Protein AF-0000000080698564 (afdb_homodimer)

Radius of gyration: 20.76 Å; Cα contacts (8 Å, |Δi|>4): 364; chains: 2; bounding box: 43×60×43 Å

Structure (mmCIF, N/CA/C/O backbone):
data_AF-0000000080698564-model_v1
#
loop_
_entity.id
_entity.type
_entity.pdbx_description
1 polymer 'Integral membrane protein'
#
loop_
_atom_site.group_PDB
_atom_site.id
_atom_site.type_symbol
_atom_site.label_atom_id
_atom_site.label_alt_id
_atom_site.label_comp_id
_atom_site.label_asym_id
_atom_site.label_entity_id
_atom_site.label_seq_id
_atom_site.pdbx_PDB_ins_code
_atom_site.Cartn_x
_atom_site.Cartn_y
_atom_site.Cartn_z
_atom_site.occupancy
_atom_site.B_iso_or_equiv
_atom_site.auth_seq_id
_atom_site.auth_comp_id
_atom_site.auth_asym_id
_atom_site.auth_atom_id
_atom_site.pdbx_PDB_model_num
ATOM 1 N N . MET A 1 1 ? -8.242 27.969 -5.141 1 67.12 1 MET A N 1
ATOM 2 C CA . MET A 1 1 ? -7.793 26.844 -4.324 1 67.12 1 MET A CA 1
ATOM 3 C C . MET A 1 1 ? -6.402 27.094 -3.758 1 67.12 1 MET A C 1
ATOM 5 O O . MET A 1 1 ? -5.547 27.656 -4.441 1 67.12 1 MET A O 1
ATOM 9 N N . ASN A 1 2 ? -6.273 26.906 -2.432 1 91.62 2 ASN A N 1
ATOM 10 C CA . ASN A 1 2 ? -4.984 27.078 -1.772 1 91.62 2 ASN A CA 1
ATOM 11 C C . ASN A 1 2 ? -3.953 26.078 -2.285 1 91.62 2 ASN A C 1
ATOM 13 O O . ASN A 1 2 ? -4.125 24.875 -2.131 1 91.62 2 ASN A O 1
ATOM 17 N N . THR A 1 3 ? -3.059 26.594 -3.168 1 97.44 3 THR A N 1
ATOM 18 C CA . THR A 1 3 ? -2.031 25.781 -3.814 1 97.44 3 THR A CA 1
ATOM 19 C C . THR A 1 3 ? -1.248 24.984 -2.781 1 97.44 3 THR A C 1
ATOM 21 O O . THR A 1 3 ? -0.875 23.828 -3.033 1 97.44 3 THR A O 1
ATOM 24 N N . TYR A 1 4 ? -1.037 25.547 -1.694 1 98.12 4 TYR A N 1
ATOM 25 C CA . TYR A 1 4 ? -0.312 24.844 -0.642 1 98.12 4 TYR A CA 1
ATOM 26 C C . TYR A 1 4 ? -1.074 23.594 -0.188 1 98.12 4 TYR A C 1
ATOM 28 O O . TYR A 1 4 ? -0.5 22.516 -0.079 1 98.12 4 TYR A O 1
ATOM 36 N N . LEU A 1 5 ? -2.342 23.688 0.021 1 98.19 5 LEU A N 1
ATOM 37 C CA . LEU A 1 5 ? -3.146 22.562 0.484 1 98.19 5 LEU A CA 1
ATOM 38 C C . LEU A 1 5 ? -3.27 21.5 -0.603 1 98.19 5 LEU A C 1
ATOM 40 O O . LEU A 1 5 ? -3.334 20.297 -0.303 1 98.19 5 LEU A O 1
ATOM 44 N N . LEU A 1 6 ? -3.344 21.953 -1.811 1 98.56 6 LEU A N 1
ATOM 45 C CA . LEU A 1 6 ? -3.379 21 -2.918 1 98.56 6 LEU A CA 1
ATOM 46 C C . LEU A 1 6 ? -2.102 20.172 -2.965 1 98.56 6 LEU A C 1
ATOM 48 O O . LEU A 1 6 ? -2.156 18.953 -3.053 1 98.56 6 LEU A O 1
ATOM 52 N N . VAL A 1 7 ? -0.961 20.828 -2.85 1 98.75 7 VAL A N 1
ATOM 53 C CA . VAL A 1 7 ? 0.32 20.125 -2.895 1 98.75 7 VAL A CA 1
ATOM 54 C C . VAL A 1 7 ? 0.461 19.219 -1.669 1 98.75 7 VAL A C 1
ATOM 56 O O . VAL A 1 7 ? 0.966 18.109 -1.77 1 98.75 7 VAL A O 1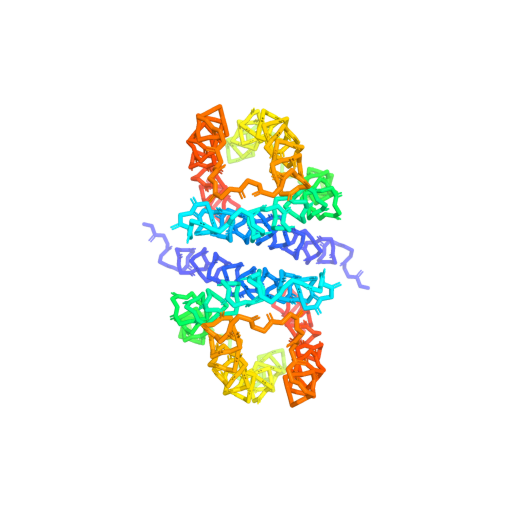
ATOM 59 N N . LYS A 1 8 ? -0.039 19.703 -0.574 1 98.75 8 LYS A N 1
ATOM 60 C CA . LYS A 1 8 ? -0.007 18.906 0.644 1 98.75 8 LYS A CA 1
ATOM 61 C C . LYS A 1 8 ? -0.82 17.625 0.478 1 98.75 8 LYS A C 1
ATOM 63 O O . LYS A 1 8 ? -0.364 16.531 0.847 1 98.75 8 LYS A O 1
ATOM 68 N N . THR A 1 9 ? -1.974 17.75 -0.052 1 98.75 9 THR A N 1
ATOM 69 C CA . THR A 1 9 ? -2.822 16.578 -0.278 1 98.75 9 THR A CA 1
ATOM 70 C C . THR A 1 9 ? -2.141 15.586 -1.219 1 98.75 9 THR A C 1
ATOM 72 O O . THR A 1 9 ? -2.094 14.391 -0.937 1 98.75 9 THR A O 1
ATOM 75 N N . LEU A 1 10 ? -1.604 16.078 -2.281 1 98.88 10 LEU A N 1
ATOM 76 C CA . LEU A 1 10 ? -0.944 15.219 -3.254 1 98.88 10 LEU A CA 1
ATOM 77 C C . LEU A 1 10 ? 0.304 14.578 -2.656 1 98.88 10 LEU A C 1
ATOM 79 O O . LEU A 1 10 ? 0.638 13.438 -2.982 1 98.88 10 LEU A O 1
ATOM 83 N N . HIS A 1 11 ? 1.04 15.352 -1.822 1 98.88 11 HIS A N 1
ATOM 84 C CA . HIS A 1 11 ? 2.191 14.812 -1.108 1 98.88 11 HIS A CA 1
ATOM 85 C C . HIS A 1 11 ? 1.791 13.641 -0.22 1 98.88 11 HIS A C 1
ATOM 87 O O . HIS A 1 11 ? 2.461 12.609 -0.211 1 98.88 11 HIS A O 1
ATOM 93 N N . ILE A 1 12 ? 0.667 13.75 0.456 1 98.88 12 ILE A N 1
ATOM 94 C CA . ILE A 1 12 ? 0.191 12.703 1.356 1 98.88 12 ILE A CA 1
ATOM 95 C C . ILE A 1 12 ? -0.261 11.492 0.547 1 98.88 12 ILE A C 1
ATOM 97 O O . ILE A 1 12 ? 0.063 10.352 0.891 1 98.88 12 ILE A O 1
ATOM 101 N N . ILE A 1 13 ? -0.982 11.711 -0.493 1 98.81 13 ILE A N 1
ATOM 102 C CA . ILE A 1 13 ? -1.418 10.617 -1.357 1 98.81 13 ILE A CA 1
ATOM 103 C C . ILE A 1 13 ? -0.201 9.922 -1.965 1 98.81 13 ILE A C 1
ATOM 105 O O . ILE A 1 13 ? -0.149 8.695 -2.029 1 98.81 13 ILE A O 1
ATOM 109 N N . SER A 1 14 ? 0.761 10.781 -2.389 1 98.88 14 SER A N 1
ATOM 110 C CA . SER A 1 14 ? 1.995 10.219 -2.936 1 98.88 14 SER A CA 1
ATOM 111 C C . SER A 1 14 ? 2.729 9.383 -1.896 1 98.88 14 SER A C 1
ATOM 113 O O . SER A 1 14 ? 3.27 8.32 -2.219 1 98.88 14 SER A O 1
ATOM 115 N N . ALA A 1 15 ? 2.785 9.828 -0.688 1 98.81 15 ALA A N 1
ATOM 116 C CA . ALA A 1 15 ? 3.418 9.055 0.379 1 98.81 15 ALA A CA 1
ATOM 117 C C . ALA A 1 15 ? 2.689 7.73 0.603 1 98.81 15 ALA A C 1
ATOM 119 O O . ALA A 1 15 ? 3.322 6.699 0.841 1 98.81 15 ALA A O 1
ATOM 120 N N . THR A 1 16 ? 1.401 7.758 0.534 1 98.69 16 THR A N 1
ATOM 121 C CA . THR A 1 16 ? 0.592 6.555 0.674 1 98.69 16 THR A CA 1
ATOM 122 C C . THR A 1 16 ? 0.901 5.562 -0.443 1 98.69 16 THR A C 1
ATOM 124 O O . THR A 1 16 ? 1.076 4.367 -0.189 1 98.69 16 THR A O 1
ATOM 127 N N . LEU A 1 17 ? 0.984 6.113 -1.621 1 98.69 17 LEU A N 1
ATOM 128 C CA . LEU A 1 17 ? 1.301 5.25 -2.756 1 98.69 17 LEU A CA 1
ATOM 129 C C . LEU A 1 17 ? 2.717 4.699 -2.641 1 98.69 17 LEU A C 1
ATOM 131 O O . LEU A 1 17 ? 2.957 3.527 -2.941 1 98.69 17 LEU A O 1
ATOM 135 N N . LEU A 1 18 ? 3.66 5.523 -2.193 1 98.75 18 LEU A N 1
ATOM 136 C CA . LEU A 1 18 ? 5.051 5.113 -2.035 1 98.75 18 LEU A CA 1
ATOM 137 C C . LEU A 1 18 ? 5.176 3.986 -1.016 1 98.75 18 LEU A C 1
ATOM 139 O O . LEU A 1 18 ? 5.664 2.902 -1.34 1 98.75 18 LEU A O 1
ATOM 143 N N . VAL A 1 19 ? 4.691 4.195 0.134 1 98.44 19 VAL A N 1
ATOM 144 C CA . VAL A 1 19 ? 4.805 3.219 1.212 1 98.44 19 VAL A CA 1
ATOM 145 C C . VAL A 1 19 ? 3.893 2.027 0.933 1 98.44 19 VAL A C 1
ATOM 147 O O . VAL A 1 19 ? 4.258 0.88 1.195 1 98.44 19 VAL A O 1
ATOM 150 N N . GLY A 1 20 ? 2.703 2.299 0.393 1 97.5 20 GLY A N 1
ATOM 151 C CA . GLY A 1 20 ? 1.765 1.244 0.042 1 97.5 20 GLY A CA 1
ATOM 152 C C . GLY A 1 20 ? 2.311 0.281 -0.995 1 97.5 20 GLY A C 1
ATOM 153 O O . GLY A 1 20 ? 2.172 -0.936 -0.854 1 97.5 20 GLY A O 1
ATOM 154 N N . THR A 1 21 ? 2.832 0.871 -2.047 1 97.69 21 THR A N 1
ATOM 155 C CA . THR A 1 21 ? 3.451 0.02 -3.057 1 97.69 21 THR A CA 1
ATOM 156 C C . THR A 1 21 ? 4.609 -0.773 -2.461 1 97.69 21 THR A C 1
ATOM 158 O O . THR A 1 21 ? 4.746 -1.972 -2.715 1 97.69 21 THR A O 1
ATOM 161 N N . GLY A 1 22 ? 5.438 -0.072 -1.721 1 97.56 22 GLY A N 1
ATOM 162 C CA . GLY A 1 22 ? 6.52 -0.773 -1.053 1 97.56 22 GLY A CA 1
ATOM 163 C C . GLY A 1 22 ? 6.043 -1.927 -0.191 1 97.56 22 GLY A C 1
ATOM 164 O O . GLY A 1 22 ? 6.582 -3.033 -0.272 1 97.56 22 GLY A O 1
ATOM 165 N N . PHE A 1 23 ? 5.078 -1.724 0.549 1 97.94 23 PHE A N 1
ATOM 166 C CA . PHE A 1 23 ? 4.543 -2.742 1.445 1 97.94 23 PHE A CA 1
ATOM 167 C C . PHE A 1 23 ? 3.91 -3.879 0.654 1 97.94 23 PHE A C 1
ATOM 169 O O . PHE A 1 23 ? 4.105 -5.051 0.977 1 97.94 23 PHE A O 1
ATOM 176 N N . GLY A 1 24 ? 3.109 -3.527 -0.344 1 97.75 24 GLY A N 1
ATOM 177 C CA . GLY A 1 24 ? 2.516 -4.551 -1.188 1 97.75 24 GLY A CA 1
ATOM 178 C C . GLY A 1 24 ? 3.543 -5.469 -1.829 1 97.75 24 GLY A C 1
ATOM 179 O O . GLY A 1 24 ? 3.389 -6.691 -1.812 1 97.75 24 GLY A O 1
ATOM 180 N N . THR A 1 25 ? 4.551 -4.848 -2.375 1 98.25 25 THR A N 1
ATOM 181 C CA . THR A 1 25 ? 5.633 -5.605 -2.99 1 98.25 25 THR A CA 1
ATOM 182 C C . THR A 1 25 ? 6.301 -6.52 -1.968 1 98.25 25 THR A C 1
ATOM 184 O O . THR A 1 25 ? 6.52 -7.703 -2.232 1 98.25 25 THR A O 1
ATOM 187 N N . ALA A 1 26 ? 6.594 -5.949 -0.853 1 98.12 26 ALA A N 1
ATOM 188 C CA . ALA A 1 26 ? 7.238 -6.734 0.197 1 98.12 26 ALA A CA 1
ATOM 189 C C . ALA A 1 26 ? 6.352 -7.891 0.644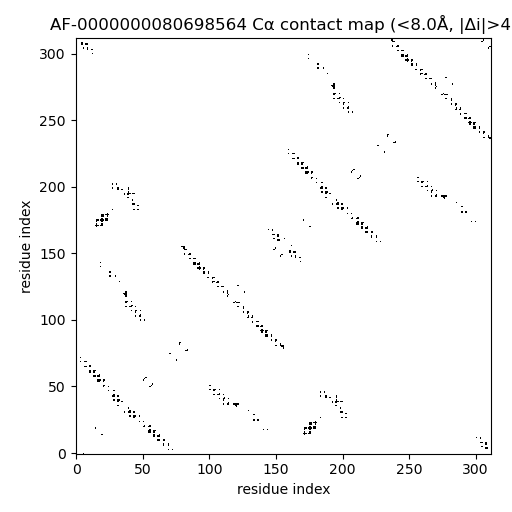 1 98.12 26 ALA A C 1
ATOM 191 O O . ALA A 1 26 ? 6.832 -9.016 0.836 1 98.12 26 ALA A O 1
ATOM 192 N N . PHE A 1 27 ? 5.129 -7.688 0.792 1 98.81 27 PHE A N 1
ATOM 193 C CA . PHE A 1 27 ? 4.195 -8.688 1.302 1 98.81 27 PHE A CA 1
ATOM 194 C C . PHE A 1 27 ? 4.051 -9.844 0.321 1 98.81 27 PHE A C 1
ATOM 196 O O . PHE A 1 27 ? 4.266 -11 0.682 1 98.81 27 PHE A O 1
ATOM 203 N N . TYR A 1 28 ? 3.744 -9.547 -0.879 1 98.75 28 TYR A N 1
ATOM 204 C CA . TYR A 1 28 ? 3.447 -10.602 -1.847 1 98.75 28 TYR A CA 1
ATOM 205 C C . TYR A 1 28 ? 4.711 -11.359 -2.234 1 98.75 28 TYR A C 1
ATOM 207 O O . TYR A 1 28 ? 4.691 -12.578 -2.375 1 98.75 28 TYR A O 1
ATOM 215 N N . MET A 1 29 ? 5.801 -10.602 -2.42 1 98.62 29 MET A N 1
ATOM 216 C CA . MET A 1 29 ? 7.047 -11.297 -2.742 1 98.62 29 MET A CA 1
ATOM 217 C C . MET A 1 29 ? 7.488 -12.188 -1.585 1 98.62 29 MET A C 1
ATOM 219 O O . MET A 1 29 ? 7.98 -13.297 -1.802 1 98.62 29 MET A O 1
ATOM 223 N N . PHE A 1 30 ? 7.332 -11.727 -0.384 1 98.62 30 PHE A N 1
ATOM 224 C CA . PHE A 1 30 ? 7.695 -12.492 0.799 1 98.62 30 PHE A CA 1
ATOM 225 C C . PHE A 1 30 ? 6.957 -13.828 0.82 1 98.62 30 PHE A C 1
ATOM 227 O O . PHE A 1 30 ? 7.574 -14.883 0.972 1 98.62 30 PHE A O 1
ATOM 234 N N . TRP A 1 31 ? 5.719 -13.789 0.616 1 98.56 31 TRP A N 1
ATOM 235 C CA . TRP A 1 31 ? 4.926 -15 0.787 1 98.56 31 TRP A CA 1
ATOM 236 C C . TRP A 1 31 ? 5.004 -15.883 -0.456 1 98.56 31 TRP A C 1
ATOM 238 O O . TRP A 1 31 ? 4.973 -17.109 -0.357 1 98.56 31 TRP A O 1
ATOM 248 N N . VAL A 1 32 ? 5.078 -15.281 -1.576 1 98.62 32 VAL A N 1
ATOM 249 C CA . VAL A 1 32 ? 5.223 -16.078 -2.789 1 98.62 32 VAL A CA 1
ATOM 250 C C . VAL A 1 32 ? 6.547 -16.844 -2.754 1 98.62 32 VAL A C 1
ATOM 252 O O . VAL A 1 32 ? 6.629 -17.984 -3.209 1 98.62 32 VAL A O 1
ATOM 255 N N . ASN A 1 33 ? 7.578 -16.25 -2.219 1 98.31 33 ASN A N 1
ATOM 256 C CA . ASN A 1 33 ? 8.883 -16.891 -2.111 1 98.31 33 ASN A CA 1
ATOM 257 C C . ASN A 1 33 ? 8.844 -18.094 -1.178 1 98.31 33 ASN A C 1
ATOM 259 O O . ASN A 1 33 ? 9.758 -18.922 -1.188 1 98.31 33 ASN A O 1
ATOM 263 N N . ARG A 1 34 ? 7.828 -18.172 -0.435 1 98.06 34 ARG A N 1
ATOM 264 C CA . ARG A 1 34 ? 7.707 -19.281 0.516 1 98.06 34 ARG A CA 1
ATOM 265 C C . ARG A 1 34 ? 6.59 -20.234 0.108 1 98.06 34 ARG A C 1
ATOM 267 O O . ARG A 1 34 ? 6.219 -21.125 0.874 1 98.06 34 ARG A O 1
ATOM 274 N N . SER A 1 35 ? 6.074 -20.062 -1.066 1 97.56 35 SER A N 1
ATOM 275 C CA . SER A 1 35 ? 4.941 -20.844 -1.557 1 97.56 35 SER A CA 1
ATOM 276 C C . SER A 1 35 ? 5.406 -22.172 -2.158 1 97.56 35 SER A C 1
ATOM 278 O O . SER A 1 35 ? 4.605 -23.094 -2.326 1 97.56 35 SER A O 1
ATOM 280 N N . GLY A 1 36 ? 6.695 -22.234 -2.641 1 95.88 36 GLY A N 1
ATOM 281 C CA . GLY A 1 36 ? 7.191 -23.406 -3.348 1 95.88 36 GLY A CA 1
ATOM 282 C C . GLY A 1 36 ? 6.77 -23.438 -4.805 1 95.88 36 GLY A C 1
ATOM 283 O O . GLY A 1 36 ? 7.008 -24.438 -5.496 1 95.88 36 GLY A O 1
ATOM 284 N N . SER A 1 37 ? 6.148 -22.453 -5.234 1 98.19 37 SER A N 1
ATOM 285 C CA . SER A 1 37 ? 5.652 -22.422 -6.605 1 98.19 37 SER A CA 1
ATOM 286 C C . SER A 1 37 ? 6.535 -21.547 -7.488 1 98.19 37 SER A C 1
ATOM 288 O O . SER A 1 37 ? 6.449 -20.312 -7.426 1 98.19 37 SER A O 1
ATOM 290 N N . VAL A 1 38 ? 7.289 -22.219 -8.391 1 98.62 38 VAL A N 1
ATOM 291 C CA . VAL A 1 38 ? 8.172 -21.5 -9.305 1 98.62 38 VAL A CA 1
ATOM 292 C C . VAL A 1 38 ? 7.352 -20.594 -10.211 1 98.62 38 VAL A C 1
ATOM 294 O O . VAL A 1 38 ? 7.746 -19.453 -10.484 1 98.62 38 VAL A O 1
ATOM 297 N N . ALA A 1 39 ? 6.195 -21.094 -10.625 1 98.56 39 ALA A N 1
ATOM 298 C CA . ALA A 1 39 ? 5.324 -20.297 -11.484 1 98.56 39 ALA A CA 1
ATOM 299 C C . ALA A 1 39 ? 4.871 -19.016 -10.789 1 98.56 39 ALA A C 1
ATOM 301 O O . ALA A 1 39 ? 4.91 -17.938 -11.375 1 98.56 39 ALA A O 1
ATOM 302 N N . ALA A 1 40 ? 4.441 -19.125 -9.57 1 98.69 40 ALA A N 1
ATOM 303 C CA . ALA A 1 40 ? 3.988 -17.969 -8.812 1 98.69 40 ALA A CA 1
ATOM 304 C C . ALA A 1 40 ? 5.129 -16.969 -8.586 1 98.69 40 ALA A C 1
ATOM 306 O O . ALA A 1 40 ? 4.941 -15.766 -8.719 1 98.69 40 ALA A O 1
ATOM 307 N N . GLN A 1 41 ? 6.289 -17.516 -8.25 1 98.88 41 GLN A N 1
ATOM 308 C CA . GLN A 1 41 ? 7.453 -16.656 -8.055 1 98.88 41 GLN A CA 1
ATOM 309 C C . GLN A 1 41 ? 7.793 -15.898 -9.336 1 98.88 41 GLN A C 1
ATOM 311 O O . GLN A 1 41 ? 8.133 -14.719 -9.297 1 98.88 41 GLN A O 1
ATOM 316 N N . SER A 1 42 ? 7.73 -16.578 -10.422 1 98.81 42 SER A N 1
ATOM 317 C CA . SER A 1 42 ? 8.055 -15.969 -11.703 1 98.81 42 SER A CA 1
ATOM 318 C C . SER A 1 42 ? 7.09 -14.836 -12.031 1 98.81 42 SER A C 1
ATOM 320 O O . SER A 1 42 ? 7.512 -13.75 -12.422 1 98.81 42 SER A O 1
ATOM 322 N N . VAL A 1 43 ? 5.832 -15.055 -11.82 1 98.81 43 VAL A N 1
ATOM 323 C CA . VAL A 1 43 ? 4.824 -14.047 -12.148 1 98.81 43 VAL A CA 1
ATOM 324 C C . VAL A 1 43 ? 4.957 -12.859 -11.211 1 98.81 43 VAL A C 1
ATOM 326 O O . VAL A 1 43 ? 5.051 -11.711 -11.656 1 98.81 43 VAL A O 1
ATOM 329 N N . VAL A 1 44 ? 5.023 -13.055 -9.938 1 98.81 44 VAL A N 1
ATOM 330 C CA . VAL A 1 44 ? 4.988 -11.992 -8.945 1 98.81 44 VAL A CA 1
ATOM 331 C C . VAL A 1 44 ? 6.281 -11.18 -9.008 1 98.81 44 VAL A C 1
ATOM 333 O O . VAL A 1 44 ? 6.258 -9.953 -8.914 1 98.81 44 VAL A O 1
ATOM 336 N N . ALA A 1 45 ? 7.414 -11.836 -9.188 1 98.81 45 ALA A N 1
ATOM 337 C CA . ALA A 1 45 ? 8.68 -11.109 -9.242 1 98.81 45 ALA A CA 1
ATOM 338 C C . ALA A 1 45 ? 8.688 -10.102 -10.391 1 98.81 45 ALA A C 1
ATOM 340 O O . ALA A 1 45 ? 9.219 -9 -10.25 1 98.81 45 ALA A O 1
ATOM 341 N N . ARG A 1 46 ? 8.148 -10.5 -11.469 1 98.56 46 ARG A N 1
ATOM 342 C CA . ARG A 1 46 ? 8.055 -9.586 -12.609 1 98.56 46 ARG A CA 1
ATOM 343 C C . ARG A 1 46 ? 7.234 -8.352 -12.25 1 98.56 46 ARG A C 1
ATOM 345 O O . ARG A 1 46 ? 7.602 -7.23 -12.609 1 98.56 46 ARG A O 1
ATOM 352 N N . TRP A 1 47 ? 6.219 -8.523 -11.57 1 98.69 47 TRP A N 1
ATOM 353 C CA . TRP A 1 47 ? 5.32 -7.414 -11.266 1 98.69 47 TRP A CA 1
ATOM 354 C C . TRP A 1 47 ? 5.836 -6.598 -10.086 1 98.69 47 TRP A C 1
ATOM 356 O O . TRP A 1 47 ? 5.465 -5.434 -9.914 1 98.69 47 TRP A O 1
ATOM 366 N N . VAL A 1 48 ? 6.656 -7.16 -9.242 1 98.69 48 VAL A N 1
ATOM 367 C CA . VAL A 1 48 ? 7.359 -6.387 -8.227 1 98.69 48 VAL A CA 1
ATOM 368 C C . VAL A 1 48 ? 8.242 -5.332 -8.898 1 98.69 48 VAL A C 1
ATOM 370 O O . VAL A 1 48 ? 8.234 -4.168 -8.5 1 98.69 48 VAL A O 1
ATOM 373 N N . VAL A 1 49 ? 8.922 -5.742 -9.93 1 98.69 49 VAL A N 1
ATOM 374 C CA . VAL A 1 49 ? 9.797 -4.836 -10.672 1 98.69 49 VAL A CA 1
ATOM 375 C C . VAL A 1 49 ? 8.969 -3.744 -11.344 1 98.69 49 VAL A C 1
ATOM 377 O O . VAL A 1 49 ? 9.297 -2.561 -11.242 1 98.69 49 VAL A O 1
ATOM 380 N N . ARG A 1 50 ? 7.91 -4.117 -11.93 1 98.62 50 ARG A N 1
ATOM 381 C CA . ARG A 1 50 ? 7.066 -3.158 -12.641 1 98.62 50 ARG A CA 1
ATOM 382 C C . ARG A 1 50 ? 6.414 -2.18 -11.664 1 98.62 50 ARG A C 1
ATOM 384 O O . ARG A 1 50 ? 6.324 -0.983 -11.945 1 98.62 50 ARG A O 1
ATOM 391 N N . ALA A 1 51 ? 5.914 -2.691 -10.523 1 98.44 51 ALA A N 1
ATOM 392 C CA . ALA A 1 51 ? 5.312 -1.835 -9.508 1 98.44 51 ALA A CA 1
ATOM 393 C C . ALA A 1 51 ? 6.301 -0.775 -9.031 1 98.44 51 ALA A C 1
ATOM 395 O O . ALA A 1 51 ? 5.93 0.383 -8.828 1 98.44 51 ALA A O 1
ATOM 396 N N . ASP A 1 52 ? 7.504 -1.187 -8.836 1 97.81 52 ASP A N 1
ATOM 397 C CA . ASP A 1 52 ? 8.539 -0.26 -8.383 1 97.81 52 ASP A CA 1
ATOM 398 C C . ASP A 1 52 ? 8.781 0.84 -9.414 1 97.81 52 ASP A C 1
ATOM 400 O O . ASP A 1 52 ? 8.898 2.016 -9.062 1 97.81 52 ASP A O 1
ATOM 404 N N . TRP A 1 53 ? 8.812 0.482 -10.641 1 97.44 53 TRP A N 1
ATOM 405 C CA . TRP A 1 53 ? 9.07 1.438 -11.711 1 97.44 53 TRP A CA 1
ATOM 406 C C . TRP A 1 53 ? 7.879 2.363 -11.922 1 97.44 53 TRP A C 1
ATOM 408 O O . TRP A 1 53 ? 8.047 3.559 -12.164 1 97.44 53 TRP A O 1
ATOM 418 N N . TRP A 1 54 ? 6.691 1.818 -11.797 1 98.5 54 TRP A N 1
ATOM 419 C CA . TRP A 1 54 ? 5.484 2.57 -12.117 1 98.5 54 TRP A CA 1
ATOM 420 C C . TRP A 1 54 ? 5.074 3.467 -10.953 1 98.5 54 TRP A C 1
ATOM 422 O O . TRP A 1 54 ? 4.516 4.547 -11.164 1 98.5 54 TRP A O 1
ATOM 432 N N . PHE A 1 55 ? 5.371 3.082 -9.75 1 98.56 55 PHE A N 1
ATOM 433 C CA . PHE A 1 55 ? 4.766 3.775 -8.617 1 98.56 55 PHE A CA 1
ATOM 434 C C . PHE A 1 55 ? 5.832 4.234 -7.629 1 98.56 55 PHE A C 1
ATOM 436 O O . PHE A 1 55 ? 5.93 5.426 -7.32 1 98.56 55 PHE A O 1
ATOM 443 N N . THR A 1 56 ? 6.672 3.326 -7.156 1 98.38 56 THR A N 1
ATOM 444 C CA . THR A 1 56 ? 7.641 3.66 -6.121 1 98.38 56 THR A CA 1
ATOM 445 C C . THR A 1 56 ? 8.602 4.742 -6.605 1 98.38 56 THR A C 1
ATOM 447 O O . THR A 1 56 ? 8.773 5.77 -5.949 1 98.38 56 THR A O 1
ATOM 450 N N . THR A 1 57 ? 9.18 4.543 -7.766 1 98.25 57 THR A N 1
ATOM 451 C CA . THR A 1 57 ? 10.195 5.457 -8.273 1 98.25 57 THR A CA 1
ATOM 452 C C . THR A 1 57 ? 9.617 6.855 -8.477 1 98.25 57 THR A C 1
ATOM 454 O O . THR A 1 57 ? 10.133 7.832 -7.93 1 98.25 57 THR A O 1
ATOM 457 N N . PRO A 1 58 ? 8.5 7.012 -9.164 1 98.69 58 PRO A N 1
ATOM 458 C CA . PRO A 1 58 ? 7.977 8.367 -9.344 1 98.69 58 PRO A CA 1
ATOM 459 C C . PRO A 1 58 ? 7.555 9.016 -8.023 1 98.69 58 PRO A C 1
ATOM 461 O O . PRO A 1 58 ? 7.711 10.227 -7.848 1 98.69 58 PRO A O 1
ATOM 464 N N . THR A 1 59 ? 7.035 8.266 -7.105 1 98.81 59 THR A N 1
ATOM 465 C CA . THR A 1 59 ? 6.578 8.844 -5.848 1 98.81 59 THR A CA 1
ATOM 466 C C . THR A 1 59 ? 7.766 9.242 -4.977 1 98.81 59 THR A C 1
ATOM 468 O O . THR A 1 59 ? 7.688 10.219 -4.227 1 98.81 59 THR A O 1
ATOM 471 N N . VAL A 1 60 ? 8.852 8.508 -5.07 1 98.62 60 VAL A N 1
ATOM 472 C CA . VAL A 1 60 ? 10.07 8.898 -4.367 1 98.62 60 VAL A CA 1
ATOM 473 C C . VAL A 1 60 ? 10.5 10.297 -4.816 1 98.62 60 VAL A C 1
ATOM 475 O O . VAL A 1 60 ? 10.812 11.148 -3.988 1 98.62 60 VAL A O 1
ATOM 478 N N . ILE A 1 61 ? 10.5 10.516 -6.094 1 98.62 61 ILE A N 1
ATOM 479 C CA . ILE A 1 61 ? 10.906 11.797 -6.672 1 98.62 61 ILE A CA 1
ATOM 480 C C . ILE A 1 61 ? 9.906 12.875 -6.266 1 98.62 61 ILE A C 1
ATOM 482 O O . ILE A 1 61 ? 10.305 13.961 -5.824 1 98.62 61 ILE A O 1
ATOM 486 N N . PHE A 1 62 ? 8.648 12.609 -6.355 1 98.88 62 PHE A N 1
ATOM 487 C CA . PHE A 1 62 ? 7.605 13.57 -6.016 1 98.88 62 PHE A CA 1
ATOM 488 C C . PHE A 1 62 ? 7.668 13.945 -4.539 1 98.88 62 PHE A C 1
ATOM 490 O O . PHE A 1 62 ? 7.414 15.094 -4.172 1 98.88 62 PHE A O 1
ATOM 497 N N . GLN A 1 63 ? 8.008 13.008 -3.703 1 98.88 63 GLN A N 1
ATOM 498 C CA . GLN A 1 63 ? 8.102 13.273 -2.271 1 98.88 63 GLN A CA 1
ATOM 499 C C . GLN A 1 63 ? 9.141 14.352 -1.975 1 98.88 63 GLN A C 1
ATOM 501 O O . GLN A 1 63 ? 8.891 15.266 -1.19 1 98.88 63 GLN A O 1
ATOM 506 N N . VAL A 1 64 ? 10.25 14.164 -2.594 1 98.38 64 VAL A N 1
ATOM 507 C CA . VAL A 1 64 ? 11.32 15.125 -2.348 1 98.38 64 VAL A CA 1
ATOM 508 C C . VAL A 1 64 ? 10.93 16.484 -2.916 1 98.38 64 VAL A C 1
ATOM 510 O O . VAL A 1 64 ? 11.055 17.516 -2.236 1 98.38 64 VAL A O 1
ATOM 513 N N . ALA A 1 65 ? 10.422 16.5 -4.129 1 98.69 65 ALA A N 1
ATOM 514 C CA . ALA A 1 65 ? 10.062 17.75 -4.801 1 98.69 65 ALA A CA 1
ATOM 515 C C . ALA A 1 65 ? 8.953 18.484 -4.047 1 98.69 65 ALA A C 1
ATOM 517 O O . ALA A 1 65 ? 9.086 19.672 -3.736 1 98.69 65 ALA A O 1
ATOM 518 N N . SER A 1 66 ? 7.879 17.828 -3.713 1 98.81 66 SER A N 1
ATOM 519 C CA . SER A 1 66 ? 6.75 18.453 -3.031 1 98.81 66 SER A CA 1
ATOM 520 C C . SER A 1 66 ? 7.109 18.828 -1.601 1 98.81 66 SER A C 1
ATOM 522 O O . SER A 1 66 ? 6.719 19.906 -1.121 1 98.81 66 SER A O 1
ATOM 524 N N . GLY A 1 67 ? 7.875 17.953 -0.914 1 98.31 67 GLY A N 1
ATOM 525 C CA . GLY A 1 67 ? 8.297 18.25 0.444 1 98.31 67 GLY A CA 1
ATOM 526 C C . GLY A 1 67 ? 9.156 19.5 0.534 1 98.31 67 GLY A C 1
ATOM 527 O O . GLY A 1 67 ? 8.922 20.359 1.392 1 98.31 67 GLY A O 1
ATOM 528 N N . THR A 1 68 ? 10.109 19.609 -0.35 1 97.69 68 THR A N 1
ATOM 529 C CA . THR A 1 68 ? 11 20.766 -0.363 1 97.69 68 THR A CA 1
ATOM 530 C C . THR A 1 68 ? 10.219 22.047 -0.706 1 97.69 68 THR A C 1
ATOM 532 O O . THR A 1 68 ? 10.445 23.094 -0.102 1 97.69 68 THR A O 1
ATOM 535 N N . TRP A 1 69 ? 9.359 21.938 -1.678 1 98.44 69 TRP A N 1
ATOM 536 C CA . TRP A 1 69 ? 8.539 23.078 -2.057 1 98.44 69 TRP A CA 1
ATOM 537 C C . TRP A 1 69 ? 7.684 23.547 -0.886 1 98.44 69 TRP A C 1
ATOM 539 O O . TRP A 1 69 ? 7.57 24.75 -0.631 1 98.44 69 TRP A O 1
ATOM 549 N N . MET A 1 70 ? 7.148 22.672 -0.139 1 98.38 70 MET A N 1
ATOM 550 C CA . MET A 1 70 ? 6.277 23.016 0.98 1 98.38 70 MET A CA 1
ATOM 551 C C . MET A 1 70 ? 7.078 23.656 2.109 1 98.38 70 MET A C 1
ATOM 553 O O . MET A 1 70 ? 6.602 24.578 2.773 1 98.38 70 MET A O 1
ATOM 557 N N . ILE A 1 71 ? 8.242 23.125 2.326 1 97.56 71 ILE A N 1
ATOM 558 C CA . ILE A 1 71 ? 9.117 23.719 3.338 1 97.56 71 ILE A CA 1
ATOM 559 C C . ILE A 1 71 ? 9.406 25.172 2.988 1 97.56 71 ILE A C 1
ATOM 561 O O . ILE A 1 71 ? 9.305 26.062 3.846 1 97.56 71 ILE A O 1
ATOM 565 N N . TRP A 1 72 ? 9.734 25.359 1.709 1 97.06 72 TRP A N 1
ATOM 566 C CA . TRP A 1 72 ? 10.031 26.703 1.221 1 97.06 72 TRP A CA 1
ATOM 567 C C . TRP A 1 72 ? 8.812 27.609 1.345 1 97.06 72 TRP A C 1
ATOM 569 O O . TRP A 1 72 ? 8.914 28.734 1.842 1 97.06 72 TRP A O 1
ATOM 579 N N . GLN A 1 73 ? 7.691 27.203 0.96 1 97.56 73 GLN A N 1
ATOM 580 C CA . GLN A 1 73 ? 6.465 28 0.973 1 97.56 73 GLN A CA 1
ATOM 581 C C . GLN A 1 73 ? 6.047 28.344 2.4 1 97.56 73 GLN A C 1
ATOM 583 O O . GLN A 1 73 ? 5.508 29.422 2.65 1 97.56 73 GLN A O 1
ATOM 588 N N . ALA A 1 74 ? 6.289 27.391 3.309 1 96.38 74 ALA A N 1
ATOM 589 C CA . ALA A 1 74 ? 5.859 27.594 4.691 1 96.38 74 ALA A CA 1
ATOM 590 C C . ALA A 1 74 ? 6.875 28.422 5.469 1 96.38 74 ALA A C 1
ATOM 592 O O . ALA A 1 74 ? 6.613 28.844 6.602 1 96.38 74 ALA A O 1
ATOM 593 N N . GLY A 1 75 ? 8.047 28.672 4.91 1 96.31 75 GLY A N 1
ATOM 594 C CA . GLY A 1 75 ? 9.055 29.516 5.527 1 96.31 75 GLY A CA 1
ATOM 595 C C . GLY A 1 75 ? 9.797 28.828 6.66 1 96.31 75 GLY A C 1
ATOM 596 O O . GLY A 1 75 ? 10.258 29.484 7.594 1 96.31 75 GLY A O 1
ATOM 597 N N . TRP A 1 76 ? 9.773 27.578 6.711 1 95.25 76 TRP A N 1
ATOM 598 C CA . TRP A 1 76 ? 10.531 26.844 7.715 1 95.25 76 TRP A CA 1
ATOM 599 C C . TRP A 1 76 ? 12.023 27.109 7.562 1 95.25 76 TRP A C 1
ATOM 601 O O . TRP A 1 76 ? 12.547 27.141 6.445 1 95.25 76 TRP A O 1
ATOM 611 N N . PRO A 1 77 ? 12.727 27.359 8.672 1 95.69 77 PRO A N 1
ATOM 612 C CA . PRO A 1 77 ? 14.188 27.391 8.562 1 95.69 77 PRO A CA 1
ATOM 613 C C . PRO A 1 77 ? 14.805 26.031 8.242 1 95.69 77 PRO A C 1
ATOM 615 O O . PRO A 1 77 ? 14.461 25.031 8.875 1 95.69 77 PRO A O 1
ATOM 618 N N . TRP A 1 78 ? 15.672 25.984 7.426 1 92.94 78 TRP A N 1
ATOM 619 C CA . TRP A 1 78 ? 16.281 24.734 6.977 1 92.94 78 TRP A CA 1
ATOM 620 C C . TRP A 1 78 ? 17.109 24.094 8.094 1 92.94 78 TRP A C 1
ATOM 622 O O . TRP A 1 78 ? 17.453 22.922 8.016 1 92.94 78 TRP A O 1
ATOM 632 N N . SER A 1 79 ? 17.359 24.828 9.109 1 94.12 79 SER A N 1
ATOM 633 C CA . SER A 1 79 ? 18.141 24.328 10.234 1 94.12 79 SER A CA 1
ATOM 634 C C . SER A 1 79 ? 17.266 23.578 11.234 1 94.12 79 SER A C 1
ATOM 636 O O . SER A 1 79 ? 17.781 22.969 12.18 1 94.12 79 SER A O 1
ATOM 638 N N . ALA A 1 80 ? 16.016 23.594 10.938 1 95.75 80 ALA A N 1
ATOM 639 C CA . ALA A 1 80 ? 15.117 22.875 11.844 1 95.75 80 ALA A CA 1
ATOM 640 C C . ALA A 1 80 ? 15.5 21.406 11.93 1 95.75 80 ALA A C 1
ATOM 642 O O . ALA A 1 80 ? 15.703 20.75 10.906 1 95.75 80 ALA A O 1
ATOM 643 N N . LYS A 1 81 ? 15.531 20.875 13.094 1 96.5 81 LYS A N 1
ATOM 644 C CA . LYS A 1 81 ? 16.016 19.516 13.344 1 96.5 81 LYS A CA 1
ATOM 645 C C . LYS A 1 81 ? 15.164 18.484 12.617 1 96.5 81 LYS A C 1
ATOM 647 O O . LYS A 1 81 ? 15.688 17.531 12.047 1 96.5 81 LYS A O 1
ATOM 652 N N . TRP A 1 82 ? 13.859 18.625 12.664 1 97.12 82 TRP A N 1
ATOM 653 C CA . TRP A 1 82 ? 12.984 17.625 12.047 1 97.12 82 TRP A CA 1
ATOM 654 C C . TRP A 1 82 ? 13.211 17.562 10.539 1 97.12 82 TRP A C 1
ATOM 656 O O . TRP A 1 82 ? 13.055 16.5 9.938 1 97.12 82 TRP A O 1
ATOM 666 N N . ILE A 1 83 ? 13.547 18.672 9.906 1 97.69 83 ILE A N 1
ATOM 667 C CA . ILE A 1 83 ? 13.773 18.688 8.461 1 97.69 83 ILE A CA 1
ATOM 668 C C . ILE A 1 83 ? 15.023 17.875 8.125 1 97.69 83 ILE A C 1
ATOM 670 O O . ILE A 1 83 ? 14.977 16.984 7.281 1 97.69 83 ILE A O 1
ATOM 674 N N . TRP A 1 84 ? 16.109 18.156 8.828 1 96.44 84 TRP A N 1
ATOM 675 C CA . TRP A 1 84 ? 17.359 17.453 8.547 1 96.44 84 TRP A CA 1
ATOM 676 C C . TRP A 1 84 ? 17.234 15.969 8.859 1 96.44 84 TRP A C 1
ATOM 678 O O . TRP A 1 84 ? 17.766 15.125 8.133 1 96.44 84 TRP A O 1
ATOM 688 N N . MET A 1 85 ? 16.594 15.609 9.914 1 98.06 85 MET A N 1
ATOM 689 C CA . MET A 1 85 ? 16.391 14.211 10.266 1 98.06 85 MET A CA 1
ATOM 690 C C . MET A 1 85 ? 15.562 13.492 9.211 1 98.06 85 MET A C 1
ATOM 692 O O . MET A 1 85 ? 15.859 12.352 8.852 1 98.06 85 MET A O 1
ATOM 696 N N . THR A 1 86 ? 14.531 14.164 8.711 1 98.38 86 THR A N 1
ATOM 697 C CA . THR A 1 86 ? 13.68 13.578 7.676 1 98.38 86 THR A CA 1
ATOM 698 C C . THR A 1 86 ? 14.477 13.328 6.398 1 98.38 86 THR A C 1
ATOM 700 O O . THR A 1 86 ? 14.406 12.242 5.816 1 98.38 86 THR A O 1
ATOM 703 N N . LEU A 1 87 ? 15.273 14.312 6.023 1 97.88 87 LEU A N 1
ATOM 704 C CA . LEU A 1 87 ? 16.062 14.18 4.809 1 97.88 87 LEU A CA 1
ATOM 705 C C . LEU A 1 87 ? 17.109 13.078 4.961 1 97.88 87 LEU A C 1
ATOM 707 O O . LEU A 1 87 ? 17.344 12.305 4.023 1 97.88 87 LEU A O 1
ATOM 711 N N . ALA A 1 88 ? 17.703 13 6.086 1 98.38 88 ALA A N 1
ATOM 712 C CA . ALA A 1 88 ? 18.688 11.961 6.352 1 98.38 88 ALA A CA 1
ATOM 713 C C . ALA A 1 88 ? 18.062 10.57 6.305 1 98.38 88 ALA A C 1
ATOM 715 O O . ALA A 1 88 ? 18.609 9.656 5.691 1 98.38 88 ALA A O 1
ATOM 716 N N . LEU A 1 89 ? 16.953 10.438 6.945 1 98.81 89 LEU A N 1
ATOM 717 C CA . LEU A 1 89 ? 16.25 9.156 6.957 1 98.81 89 LEU A CA 1
ATOM 718 C C . LEU A 1 89 ? 15.75 8.797 5.562 1 98.81 89 LEU A C 1
ATOM 720 O O . LEU A 1 89 ? 15.758 7.625 5.18 1 98.81 89 LEU A O 1
ATOM 724 N N . TYR A 1 90 ? 15.312 9.781 4.871 1 98.81 90 TYR A N 1
ATOM 725 C CA . TYR A 1 90 ? 14.859 9.547 3.502 1 98.81 90 TYR A CA 1
ATOM 726 C C . TYR A 1 90 ? 16.016 9.078 2.623 1 98.81 90 TYR A C 1
ATOM 728 O O . TYR A 1 90 ? 15.867 8.141 1.835 1 98.81 90 TYR A O 1
ATOM 736 N N . ALA A 1 91 ? 17.141 9.695 2.746 1 98.56 91 ALA A N 1
ATOM 737 C CA . ALA A 1 91 ? 18.328 9.281 2.023 1 98.56 91 ALA A CA 1
ATOM 738 C C . ALA A 1 91 ? 18.75 7.867 2.406 1 98.56 91 ALA A C 1
ATOM 740 O O . ALA A 1 91 ? 19.109 7.066 1.544 1 98.56 91 ALA A O 1
ATOM 741 N N . PHE A 1 92 ? 18.719 7.613 3.682 1 98.81 92 PHE A N 1
ATOM 742 C CA . PHE A 1 92 ? 19.031 6.277 4.176 1 98.81 92 PHE A CA 1
ATOM 743 C C . PHE A 1 92 ? 18.109 5.238 3.539 1 98.81 92 PHE A C 1
ATOM 745 O O . PHE A 1 92 ? 18.578 4.211 3.039 1 98.81 92 PHE A O 1
ATOM 752 N N . ALA A 1 93 ? 16.781 5.488 3.518 1 98.5 93 ALA A N 1
ATOM 753 C CA . ALA A 1 93 ? 15.828 4.586 2.881 1 98.5 93 ALA A CA 1
ATOM 754 C C . ALA A 1 93 ? 16.141 4.418 1.396 1 98.5 93 ALA A C 1
ATOM 756 O O . ALA A 1 93 ? 16.016 3.318 0.851 1 98.5 93 ALA A O 1
ATOM 757 N N . GLY A 1 94 ? 16.5 5.484 0.756 1 98 94 GLY A N 1
ATOM 758 C CA . GLY A 1 94 ? 16.891 5.43 -0.643 1 98 94 GLY A CA 1
ATOM 759 C C . GLY A 1 94 ? 18.109 4.559 -0.887 1 98 94 GLY A C 1
ATOM 760 O O . GLY A 1 94 ? 18.141 3.793 -1.854 1 98 94 GLY A O 1
ATOM 761 N N . VAL A 1 95 ? 19.062 4.676 -0.051 1 98.31 95 VAL A N 1
ATOM 762 C CA . VAL A 1 95 ? 20.281 3.891 -0.164 1 98.31 95 VAL A CA 1
ATOM 763 C C . VAL A 1 95 ? 19.969 2.408 0.023 1 98.31 95 VAL A C 1
ATOM 765 O O . VAL A 1 95 ? 20.594 1.55 -0.607 1 98.31 95 VAL A O 1
ATOM 768 N N . CYS A 1 96 ? 19 2.107 0.869 1 98.38 96 CYS A N 1
ATOM 769 C CA . CYS A 1 96 ? 18.531 0.729 1.022 1 98.38 96 CYS A CA 1
ATOM 770 C C . CYS A 1 96 ? 17.766 0.27 -0.209 1 98.38 96 CYS A C 1
ATOM 772 O O . CYS A 1 96 ? 17.859 -0.893 -0.607 1 98.38 96 CYS A O 1
ATOM 774 N N . TRP A 1 97 ? 17.047 1.148 -0.763 1 98.06 97 TRP A N 1
ATOM 775 C CA . TRP A 1 97 ? 16.125 0.837 -1.854 1 98.06 97 TRP A CA 1
ATOM 776 C C . TRP A 1 97 ? 16.891 0.566 -3.146 1 98.06 97 TRP A C 1
ATOM 778 O O . TRP A 1 97 ? 16.516 -0.314 -3.924 1 98.06 97 TRP A O 1
ATOM 788 N N . LEU A 1 98 ? 17.984 1.25 -3.416 1 97.81 98 LEU A N 1
ATOM 789 C CA . LEU A 1 98 ? 18.703 1.115 -4.68 1 97.81 98 LEU A CA 1
ATOM 790 C C . LEU A 1 98 ? 19.203 -0.313 -4.875 1 97.81 98 LEU A C 1
ATOM 792 O O . LEU A 1 98 ? 18.938 -0.926 -5.918 1 97.81 98 LEU A O 1
ATOM 796 N N . PRO A 1 99 ? 19.875 -0.887 -3.91 1 98.38 99 PRO A N 1
ATOM 797 C CA . PRO A 1 99 ? 20.234 -2.295 -4.066 1 98.38 99 PRO A CA 1
ATOM 798 C C . PRO A 1 99 ? 19.031 -3.213 -4.191 1 98.38 99 PRO A C 1
ATOM 800 O O . PRO A 1 99 ? 19.078 -4.219 -4.902 1 98.38 99 PRO A O 1
ATOM 803 N N . VAL A 1 100 ? 17.969 -2.887 -3.516 1 98.25 100 VAL A N 1
ATOM 804 C CA . VAL A 1 100 ? 16.75 -3.676 -3.566 1 98.25 100 VAL A CA 1
ATOM 805 C C . VAL A 1 100 ? 16.234 -3.742 -5.004 1 98.25 100 VAL A C 1
ATOM 807 O O . VAL A 1 100 ? 15.789 -4.797 -5.465 1 98.25 100 VAL A O 1
ATOM 810 N N . VAL A 1 101 ? 16.312 -2.684 -5.688 1 98.06 101 VAL A N 1
ATOM 811 C CA . VAL A 1 101 ? 15.867 -2.629 -7.074 1 98.06 101 VAL A CA 1
ATOM 812 C C . VAL A 1 101 ? 16.719 -3.562 -7.93 1 98.06 101 VAL A C 1
ATOM 814 O O . VAL A 1 101 ? 16.188 -4.328 -8.742 1 98.06 101 VAL A O 1
ATOM 817 N N . TRP A 1 102 ? 18.016 -3.475 -7.695 1 98.25 102 TRP A N 1
ATOM 818 C CA . TRP A 1 102 ? 18.922 -4.344 -8.43 1 98.25 102 TRP A CA 1
ATOM 819 C C . TRP A 1 102 ? 18.656 -5.809 -8.109 1 98.25 102 TRP A C 1
ATOM 821 O O . TRP A 1 102 ? 18.594 -6.652 -9.008 1 98.25 102 TRP A O 1
ATOM 831 N N . LEU A 1 103 ? 18.5 -6.137 -6.93 1 98.69 103 LEU A N 1
ATOM 832 C CA . LEU A 1 103 ? 18.234 -7.5 -6.477 1 98.69 103 LEU A CA 1
ATOM 833 C C . LEU A 1 103 ? 16.938 -8.031 -7.078 1 98.69 103 LEU A C 1
ATOM 835 O O . LEU A 1 103 ? 16.891 -9.188 -7.516 1 98.69 103 LEU A O 1
ATOM 839 N N . GLN A 1 104 ? 15.906 -7.254 -7.039 1 98.19 104 GLN A N 1
ATOM 840 C CA . GLN A 1 104 ? 14.633 -7.734 -7.543 1 98.19 104 GLN A CA 1
ATOM 841 C C . GLN A 1 104 ? 14.695 -8 -9.039 1 98.19 104 GLN A C 1
ATOM 843 O O . GLN A 1 104 ? 14.023 -8.906 -9.547 1 98.19 104 GLN A O 1
ATOM 848 N N . LEU A 1 105 ? 15.547 -7.215 -9.797 1 98.69 105 LEU A N 1
ATOM 849 C CA . LEU A 1 105 ? 15.742 -7.48 -11.219 1 98.69 105 LEU A CA 1
ATOM 850 C C . LEU A 1 105 ? 16.391 -8.844 -11.43 1 98.69 105 LEU A C 1
ATOM 852 O O . LEU A 1 105 ? 15.969 -9.602 -12.305 1 98.69 105 LEU A O 1
ATOM 856 N N . GLN A 1 106 ? 17.359 -9.094 -10.648 1 98.81 106 GLN A N 1
ATOM 857 C CA . GLN A 1 106 ? 18.016 -10.391 -10.734 1 98.81 106 GLN A CA 1
ATOM 858 C C . GLN A 1 106 ? 17.047 -11.523 -10.391 1 98.81 106 GLN A C 1
ATOM 860 O O . GLN A 1 106 ? 17 -12.531 -11.094 1 98.81 106 GLN A O 1
ATOM 865 N N . MET A 1 107 ? 16.375 -11.328 -9.398 1 98.88 107 MET A N 1
ATOM 866 C CA . MET A 1 107 ? 15.43 -12.352 -8.945 1 98.88 107 MET A CA 1
ATOM 867 C C . MET A 1 107 ? 14.367 -12.625 -10.008 1 98.88 107 MET A C 1
ATOM 869 O O . MET A 1 107 ? 14.023 -13.781 -10.266 1 98.88 107 MET A O 1
ATOM 873 N N . ALA A 1 108 ? 13.852 -11.57 -10.57 1 98.88 108 ALA A N 1
ATOM 874 C CA . ALA A 1 108 ? 12.844 -11.719 -11.617 1 98.88 108 ALA A CA 1
ATOM 875 C C . ALA A 1 108 ? 13.391 -12.523 -12.797 1 98.88 108 ALA A C 1
ATOM 877 O O . ALA A 1 108 ? 12.703 -13.391 -13.336 1 98.88 108 ALA A O 1
ATOM 878 N N . LYS A 1 109 ? 14.586 -12.211 -13.172 1 98.88 109 LYS A N 1
ATOM 879 C CA . LYS A 1 109 ? 15.203 -12.93 -14.281 1 98.88 109 LYS A CA 1
ATOM 880 C C . LYS A 1 109 ? 15.398 -14.398 -13.938 1 98.88 109 LYS A C 1
ATOM 882 O O . LYS A 1 109 ? 15.062 -15.281 -14.742 1 98.88 109 LYS A O 1
ATOM 887 N N . ILE A 1 110 ? 15.945 -14.688 -12.828 1 98.81 110 ILE A N 1
ATOM 888 C CA . ILE A 1 110 ? 16.203 -16.062 -12.391 1 98.81 110 ILE A CA 1
ATOM 889 C C . ILE A 1 110 ? 14.883 -16.828 -12.352 1 98.81 110 ILE A C 1
ATOM 891 O O . ILE A 1 110 ? 14.805 -17.969 -12.805 1 98.81 110 ILE A O 1
ATOM 895 N N . ALA A 1 111 ? 13.875 -16.25 -11.805 1 98.81 111 ALA A N 1
ATOM 896 C CA . ALA A 1 111 ? 12.578 -16.906 -11.672 1 98.81 111 ALA A CA 1
ATOM 897 C C . ALA A 1 111 ? 11.969 -17.188 -13.039 1 98.81 111 ALA A C 1
ATOM 899 O O . ALA A 1 111 ? 11.406 -18.266 -13.266 1 98.81 111 ALA A O 1
ATOM 900 N N . ALA A 1 112 ? 12.047 -16.234 -13.891 1 98.69 112 ALA A N 1
ATOM 901 C CA . ALA A 1 112 ? 11.539 -16.406 -15.25 1 98.69 112 ALA A CA 1
ATOM 902 C C . ALA A 1 112 ? 12.242 -17.562 -15.953 1 98.69 112 ALA A C 1
ATOM 904 O O . ALA A 1 112 ? 11.602 -18.391 -16.609 1 98.69 112 ALA A O 1
ATOM 905 N N . ASP A 1 113 ? 13.555 -17.594 -15.852 1 98.75 113 ASP A N 1
ATOM 906 C CA . ASP A 1 113 ? 14.352 -1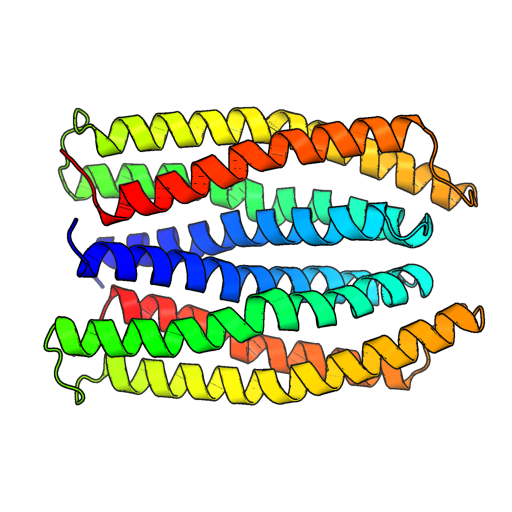8.641 -16.469 1 98.75 113 ASP A CA 1
ATOM 907 C C . ASP A 1 113 ? 13.984 -20.016 -15.898 1 98.75 113 ASP A C 1
ATOM 909 O O . ASP A 1 113 ? 13.844 -20.984 -16.641 1 98.75 113 ASP A O 1
ATOM 913 N N . ALA A 1 114 ? 13.891 -20.094 -14.633 1 98.69 114 ALA A N 1
ATOM 914 C CA . ALA A 1 114 ? 13.523 -21.359 -13.977 1 98.69 114 ALA A CA 1
ATOM 915 C C . ALA A 1 114 ? 12.148 -21.828 -14.438 1 98.69 114 ALA A C 1
ATOM 917 O O . ALA A 1 114 ? 11.969 -23.016 -14.727 1 98.69 114 ALA A O 1
ATOM 918 N N . HIS A 1 115 ? 11.219 -20.969 -14.453 1 98.25 115 HIS A N 1
ATOM 919 C CA . HIS A 1 115 ? 9.875 -21.312 -14.891 1 98.25 115 HIS A CA 1
ATOM 920 C C . HIS A 1 115 ? 9.875 -21.797 -16.344 1 98.25 115 HIS A C 1
ATOM 922 O O . HIS A 1 115 ? 9.242 -22.812 -16.656 1 98.25 115 HIS A O 1
ATOM 928 N N . ALA A 1 116 ? 10.547 -21.062 -17.203 1 98.12 116 ALA A N 1
ATOM 929 C CA . ALA A 1 116 ? 10.625 -21.422 -18.609 1 98.12 116 ALA A CA 1
ATOM 930 C C . ALA A 1 116 ? 11.242 -22.797 -18.797 1 98.12 116 ALA A C 1
ATOM 932 O O . ALA A 1 116 ? 10.867 -23.531 -19.719 1 98.12 116 ALA A O 1
ATOM 933 N N . ALA A 1 117 ? 12.094 -23.141 -17.906 1 98.25 117 ALA A N 1
ATOM 934 C CA . ALA A 1 117 ? 12.789 -24.422 -17.984 1 98.25 117 ALA A CA 1
ATOM 935 C C . ALA A 1 117 ? 11.961 -25.547 -17.375 1 98.25 117 ALA A C 1
ATOM 937 O O . ALA A 1 117 ? 12.359 -26.703 -17.391 1 98.25 117 ALA A O 1
ATOM 938 N N . GLY A 1 118 ? 10.883 -25.188 -16.766 1 96.94 118 GLY A N 1
ATOM 939 C CA . GLY A 1 118 ? 10.031 -26.172 -16.141 1 96.94 118 GLY A CA 1
ATOM 940 C C . GLY A 1 118 ? 10.57 -26.656 -14.805 1 96.94 118 GLY A C 1
ATOM 941 O O . GLY A 1 118 ? 10.281 -27.781 -14.391 1 96.94 118 GLY A O 1
ATOM 942 N N . ALA A 1 119 ? 11.32 -25.812 -14.227 1 97.31 119 ALA A N 1
ATOM 943 C CA . ALA A 1 119 ? 11.922 -26.188 -12.945 1 97.31 119 ALA A CA 1
ATOM 944 C C . ALA A 1 119 ? 10.859 -26.297 -11.859 1 97.31 119 ALA A C 1
ATOM 946 O O . ALA A 1 119 ? 9.906 -25.516 -11.828 1 97.31 119 ALA A O 1
ATOM 947 N N . GLU A 1 120 ? 11.094 -27.203 -10.977 1 95.62 120 GLU A N 1
ATOM 948 C CA . GLU A 1 120 ? 10.164 -27.391 -9.867 1 95.62 120 GLU A CA 1
ATOM 949 C C . GLU A 1 120 ? 10.602 -26.609 -8.641 1 95.62 120 GLU A C 1
ATOM 951 O O . GLU A 1 120 ? 9.805 -26.391 -7.723 1 95.62 120 GLU A O 1
ATOM 956 N N . THR A 1 121 ? 11.852 -26.328 -8.625 1 97 121 THR A N 1
ATOM 957 C CA . THR A 1 121 ? 12.398 -25.578 -7.496 1 97 121 THR A CA 1
ATOM 958 C C . THR A 1 121 ? 13.281 -24.438 -7.973 1 97 121 THR A C 1
ATOM 960 O O . THR A 1 121 ? 13.812 -24.484 -9.086 1 97 121 THR A O 1
ATOM 963 N N . MET A 1 122 ? 13.398 -23.438 -7.152 1 97.69 122 MET A N 1
ATOM 964 C CA . MET A 1 122 ? 14.258 -22.297 -7.477 1 97.69 122 MET A CA 1
ATOM 965 C C . MET A 1 122 ? 15.719 -22.625 -7.18 1 97.69 122 MET A C 1
ATOM 967 O O . MET A 1 122 ? 16.016 -23.312 -6.211 1 97.69 122 MET A O 1
ATOM 971 N N . PRO A 1 123 ? 16.594 -22.141 -8.016 1 97.31 123 PRO A N 1
ATOM 972 C CA . PRO A 1 123 ? 18.016 -22.297 -7.688 1 97.31 123 PRO A CA 1
ATOM 973 C C . PRO A 1 123 ? 18.391 -21.625 -6.375 1 97.31 123 PRO A C 1
ATOM 975 O O . PRO A 1 123 ? 17.75 -20.656 -5.965 1 97.31 123 PRO A O 1
ATOM 978 N N . ALA A 1 124 ? 19.438 -22.062 -5.793 1 97.12 124 ALA A N 1
ATOM 979 C CA . ALA A 1 124 ? 19.891 -21.578 -4.492 1 97.12 124 ALA A CA 1
ATOM 980 C C . ALA A 1 124 ? 20.203 -20.094 -4.535 1 97.12 124 ALA A C 1
ATOM 982 O O . ALA A 1 124 ? 19.984 -19.375 -3.557 1 97.12 124 ALA A O 1
ATOM 983 N N . ARG A 1 125 ? 20.719 -19.641 -5.617 1 98.12 125 ARG A N 1
ATOM 984 C CA . ARG A 1 125 ? 21.062 -18.234 -5.773 1 98.12 125 ARG A CA 1
ATOM 985 C C . ARG A 1 125 ? 19.859 -17.344 -5.539 1 98.12 125 ARG A C 1
ATOM 987 O O . ARG A 1 125 ? 19.969 -16.25 -4.961 1 98.12 125 ARG A O 1
ATOM 994 N N . TYR A 1 126 ? 18.703 -17.75 -6.008 1 98.62 126 TYR A N 1
ATOM 995 C CA . TYR A 1 126 ? 17.484 -16.984 -5.82 1 98.62 126 TYR A CA 1
ATOM 996 C C . TYR A 1 126 ? 17.203 -16.75 -4.34 1 98.62 126 TYR A C 1
ATOM 998 O O . TYR A 1 126 ? 16.891 -15.633 -3.928 1 98.62 126 TYR A O 1
ATOM 1006 N N . GLY A 1 127 ? 17.281 -17.781 -3.605 1 98.12 127 GLY A N 1
ATOM 1007 C CA . GLY A 1 127 ? 17.031 -17.688 -2.176 1 98.12 127 GLY A CA 1
ATOM 1008 C C . GLY A 1 127 ? 17.969 -16.719 -1.479 1 98.12 127 GLY A C 1
ATOM 1009 O O . GLY A 1 127 ? 17.547 -15.977 -0.583 1 98.12 127 GLY A O 1
ATOM 1010 N N . LYS A 1 128 ? 19.172 -16.703 -1.851 1 98.38 128 LYS A N 1
ATOM 1011 C CA . LYS A 1 128 ? 20.156 -15.781 -1.28 1 98.38 128 LYS A CA 1
ATOM 1012 C C . LYS A 1 128 ? 19.797 -14.336 -1.604 1 98.38 128 LYS A C 1
ATOM 1014 O O . LYS A 1 128 ? 19.859 -13.461 -0.732 1 98.38 128 LYS A O 1
ATOM 1019 N N . LEU A 1 129 ? 19.469 -14.125 -2.777 1 98.75 129 LEU A N 1
ATOM 1020 C CA . LEU A 1 129 ? 19.078 -12.781 -3.195 1 98.75 129 LEU A CA 1
ATOM 1021 C C . LEU A 1 129 ? 17.828 -12.328 -2.461 1 98.75 129 LEU A C 1
ATOM 1023 O O . LEU A 1 129 ? 17.734 -11.18 -2.021 1 98.75 129 LEU A O 1
ATOM 1027 N N . ALA A 1 130 ? 16.875 -13.242 -2.324 1 98.62 130 ALA A N 1
ATOM 1028 C CA . ALA A 1 130 ? 15.625 -12.938 -1.646 1 98.62 130 ALA A CA 1
ATOM 1029 C C . ALA A 1 130 ? 15.867 -12.539 -0.192 1 98.62 130 ALA A C 1
ATOM 1031 O O . ALA A 1 130 ? 15.219 -11.633 0.328 1 98.62 130 ALA A O 1
ATOM 1032 N N . ARG A 1 131 ? 16.75 -13.203 0.437 1 98.44 131 ARG A N 1
ATOM 1033 C CA . ARG A 1 131 ? 17.062 -12.891 1.826 1 98.44 131 ARG A CA 1
ATOM 1034 C C . ARG A 1 131 ? 17.688 -11.5 1.948 1 98.44 131 ARG A C 1
ATOM 1036 O O . ARG A 1 131 ? 17.328 -10.742 2.85 1 98.44 131 ARG A O 1
ATOM 1043 N N . ARG A 1 132 ? 18.562 -11.172 1.099 1 98.69 132 ARG A N 1
ATOM 1044 C CA . ARG A 1 132 ? 19.156 -9.844 1.101 1 98.69 132 ARG A CA 1
ATOM 1045 C C . ARG A 1 132 ? 18.125 -8.766 0.818 1 98.69 132 ARG A C 1
ATOM 1047 O O . ARG A 1 132 ? 18.125 -7.711 1.454 1 98.69 132 ARG A O 1
ATOM 1054 N N . TRP A 1 133 ? 17.312 -9.055 -0.117 1 98.62 133 TRP A N 1
ATOM 1055 C CA . TRP A 1 133 ? 16.203 -8.164 -0.478 1 98.62 133 TRP A CA 1
ATOM 1056 C C . TRP A 1 133 ? 15.32 -7.883 0.73 1 98.62 133 TRP A C 1
ATOM 1058 O O . TRP A 1 133 ? 15.008 -6.723 1.016 1 98.62 133 TRP A O 1
ATOM 1068 N N . GLU A 1 134 ? 14.969 -8.898 1.477 1 98.19 134 GLU A N 1
ATOM 1069 C CA . GLU A 1 134 ? 14.117 -8.766 2.656 1 98.19 134 GLU A CA 1
ATOM 1070 C C . GLU A 1 134 ? 14.82 -7.969 3.752 1 98.19 134 GLU A C 1
ATOM 1072 O O . GLU A 1 134 ? 14.211 -7.102 4.379 1 98.19 134 GLU A O 1
ATOM 1077 N N . LEU A 1 135 ? 16.047 -8.242 3.93 1 98.31 135 LEU A N 1
ATOM 1078 C CA . LEU A 1 135 ? 16.812 -7.633 5.012 1 98.31 135 LEU A CA 1
ATOM 1079 C C . LEU A 1 135 ? 16.984 -6.137 4.773 1 98.31 135 LEU A C 1
ATOM 1081 O O . LEU A 1 135 ? 17.016 -5.352 5.723 1 98.31 135 LEU A O 1
ATOM 1085 N N . LEU A 1 136 ? 17.078 -5.773 3.572 1 98.38 136 LEU A N 1
ATOM 1086 C CA . LEU A 1 136 ? 17.234 -4.359 3.232 1 98.38 136 LEU A CA 1
ATOM 1087 C C . LEU A 1 136 ? 15.898 -3.625 3.369 1 98.38 136 LEU A C 1
ATOM 1089 O O . LEU A 1 136 ? 15.875 -2.422 3.635 1 98.38 136 LEU A O 1
ATOM 1093 N N . GLY A 1 137 ? 14.836 -4.344 3.205 1 97.75 137 GLY A N 1
ATOM 1094 C CA . GLY A 1 137 ? 13.516 -3.74 3.303 1 97.75 137 GLY A CA 1
ATOM 1095 C C . GLY A 1 137 ? 13.156 -3.316 4.715 1 97.75 137 GLY A C 1
ATOM 1096 O O . GLY A 1 137 ? 12.492 -2.299 4.91 1 97.75 137 GLY A O 1
ATOM 1097 N N . TYR A 1 138 ? 13.617 -4.047 5.707 1 98.25 138 TYR A N 1
ATOM 1098 C CA . TYR A 1 138 ? 13.219 -3.812 7.09 1 98.25 138 TYR A CA 1
ATOM 1099 C C . TYR A 1 138 ? 13.68 -2.443 7.57 1 98.25 138 TYR A C 1
ATOM 1101 O O . TYR A 1 138 ? 12.875 -1.639 8.047 1 98.25 138 TYR A O 1
ATOM 1109 N N . PRO A 1 139 ? 14.875 -2.098 7.402 1 98.38 139 PRO A N 1
ATOM 1110 C CA . PRO A 1 139 ? 15.289 -0.773 7.875 1 98.38 139 PRO A CA 1
ATOM 1111 C C . PRO A 1 139 ? 14.664 0.362 7.062 1 98.38 139 PRO A C 1
ATOM 1113 O O . PRO A 1 139 ? 14.398 1.437 7.605 1 98.38 139 PRO A O 1
ATOM 1116 N N . ALA A 1 140 ? 14.484 0.143 5.789 1 98.31 140 ALA A N 1
ATOM 1117 C CA . ALA A 1 140 ? 13.836 1.163 4.969 1 98.31 140 ALA A CA 1
ATOM 1118 C C . ALA A 1 140 ? 12.422 1.453 5.469 1 98.31 140 ALA A C 1
ATOM 1120 O O . ALA A 1 140 ? 12.023 2.615 5.586 1 98.31 140 ALA A O 1
ATOM 1121 N N . PHE A 1 141 ? 11.695 0.42 5.797 1 98.44 141 PHE A N 1
ATOM 1122 C CA . PHE A 1 141 ? 10.336 0.599 6.297 1 98.44 141 PHE A CA 1
ATOM 1123 C C . PHE A 1 141 ? 10.352 1.246 7.676 1 98.44 141 PHE A C 1
ATOM 1125 O O . PHE A 1 141 ? 9.508 2.094 7.977 1 98.44 141 PHE A O 1
ATOM 1132 N N . CYS A 1 142 ? 11.258 0.854 8.523 1 98.56 142 CYS A N 1
ATOM 1133 C CA . CYS A 1 142 ? 11.391 1.48 9.836 1 98.56 142 CYS A CA 1
ATOM 1134 C C . CYS A 1 142 ? 11.672 2.973 9.703 1 98.56 142 CYS A C 1
ATOM 1136 O O . CYS A 1 142 ? 11.086 3.785 10.422 1 98.56 142 CYS A O 1
ATOM 1138 N N . ALA A 1 143 ? 12.523 3.293 8.773 1 98.69 143 ALA A N 1
ATOM 1139 C CA . ALA A 1 143 ? 12.828 4.699 8.531 1 98.69 143 ALA A CA 1
ATOM 1140 C C . ALA A 1 143 ? 11.578 5.477 8.133 1 98.69 143 ALA A C 1
ATOM 1142 O O . ALA A 1 143 ? 11.367 6.598 8.602 1 98.69 143 ALA A O 1
ATOM 1143 N N . THR A 1 144 ? 10.773 4.902 7.316 1 98.38 144 THR A N 1
ATOM 1144 C CA . THR A 1 144 ? 9.57 5.59 6.848 1 98.38 144 THR A CA 1
ATOM 1145 C C . THR A 1 144 ? 8.602 5.828 7.996 1 98.38 144 THR A C 1
ATOM 1147 O O . THR A 1 144 ? 7.934 6.863 8.055 1 98.38 144 THR A O 1
ATOM 1150 N N . VAL A 1 145 ? 8.523 4.887 8.906 1 98.69 145 VAL A N 1
ATOM 1151 C CA . VAL A 1 145 ? 7.656 5.055 10.07 1 98.69 145 VAL A CA 1
ATOM 1152 C C . VAL A 1 145 ? 8.125 6.25 10.898 1 98.69 145 VAL A C 1
ATOM 1154 O O . VAL A 1 145 ? 7.32 7.09 11.297 1 98.69 145 VAL A O 1
ATOM 1157 N N . VAL A 1 146 ? 9.383 6.359 11.133 1 98.75 146 VAL A N 1
ATOM 1158 C CA . VAL A 1 146 ? 9.945 7.469 11.891 1 98.75 146 VAL A CA 1
ATOM 1159 C C . VAL A 1 146 ? 9.688 8.781 11.156 1 98.75 146 VAL A C 1
ATOM 1161 O O . VAL A 1 146 ? 9.367 9.797 11.781 1 98.75 146 VAL A O 1
ATOM 1164 N N . ILE A 1 147 ? 9.781 8.766 9.859 1 98.81 147 ILE A N 1
ATOM 1165 C CA . ILE A 1 147 ? 9.539 9.953 9.047 1 98.81 147 ILE A CA 1
ATOM 1166 C C . ILE A 1 147 ? 8.102 10.438 9.258 1 98.81 147 ILE A C 1
ATOM 1168 O O . ILE A 1 147 ? 7.855 11.641 9.367 1 98.81 147 ILE A O 1
ATOM 1172 N N . TYR A 1 148 ? 7.137 9.523 9.367 1 98.75 148 TYR A N 1
ATOM 1173 C CA . TYR A 1 148 ? 5.758 9.914 9.641 1 98.75 148 TYR A CA 1
ATOM 1174 C C . TYR A 1 148 ? 5.66 10.688 10.953 1 98.75 148 TYR A C 1
ATOM 1176 O O . TYR A 1 148 ? 4.977 11.711 11.031 1 98.75 148 TYR A O 1
ATOM 1184 N N . PHE A 1 149 ? 6.359 10.203 11.938 1 98.69 149 PHE A N 1
ATOM 1185 C CA . PHE A 1 149 ? 6.352 10.891 13.227 1 98.69 149 PHE A CA 1
ATOM 11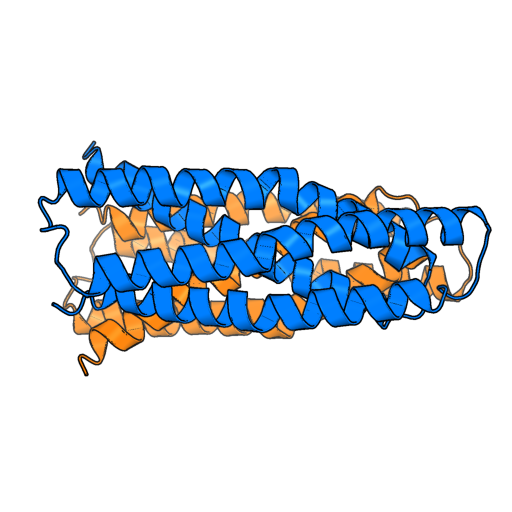86 C C . PHE A 1 149 ? 6.973 12.273 13.102 1 98.69 149 PHE A C 1
ATOM 1188 O O . PHE A 1 149 ? 6.43 13.25 13.625 1 98.69 149 PHE A O 1
ATOM 1195 N N . LEU A 1 150 ? 8.039 12.398 12.398 1 98.5 150 LEU A N 1
ATOM 1196 C CA . LEU A 1 150 ? 8.711 13.68 12.227 1 98.5 150 LEU A CA 1
ATOM 1197 C C . LEU A 1 150 ? 7.82 14.664 11.477 1 98.5 150 LEU A C 1
ATOM 1199 O O . LEU A 1 150 ? 7.789 15.852 11.805 1 98.5 150 LEU A O 1
ATOM 1203 N N . MET A 1 151 ? 7.094 14.172 10.539 1 98 151 MET A N 1
ATOM 1204 C CA . MET A 1 151 ? 6.258 15.031 9.711 1 98 151 MET A CA 1
ATOM 1205 C C . MET A 1 151 ? 5.086 15.594 10.508 1 98 151 MET A C 1
ATOM 1207 O O . MET A 1 151 ? 4.551 16.656 10.172 1 98 151 MET A O 1
ATOM 1211 N N . VAL A 1 152 ? 4.68 14.859 11.516 1 98 152 VAL A N 1
ATOM 1212 C CA . VAL A 1 152 ? 3.51 15.273 12.281 1 98 152 VAL A CA 1
ATOM 1213 C C . VAL A 1 152 ? 3.947 16.047 13.516 1 98 152 VAL A C 1
ATOM 1215 O O . VAL A 1 152 ? 3.396 17.109 13.812 1 98 152 VAL A O 1
ATOM 1218 N N . PHE A 1 153 ? 4.98 15.641 14.234 1 97.62 153 PHE A N 1
ATOM 1219 C CA . PHE A 1 153 ? 5.398 16.266 15.492 1 97.62 153 PHE A CA 1
ATOM 1220 C C . PHE A 1 153 ? 6.25 17.5 15.219 1 97.62 153 PHE A C 1
ATOM 1222 O O . PHE A 1 153 ? 6.195 18.469 15.977 1 97.62 153 PHE A O 1
ATOM 1229 N N . LYS A 1 154 ? 7.133 17.469 14.195 1 97.19 154 LYS A N 1
ATOM 1230 C CA . LYS A 1 154 ? 8.016 18.547 13.773 1 97.19 154 LYS A CA 1
ATOM 1231 C C . LYS A 1 154 ? 8.766 19.141 14.961 1 97.19 154 LYS A C 1
ATOM 1233 O O . LYS A 1 154 ? 8.688 20.359 15.211 1 97.19 154 LYS A O 1
ATOM 1238 N N . PRO A 1 155 ? 9.453 18.266 15.594 1 93.5 155 PRO A N 1
ATOM 1239 C CA . PRO A 1 155 ? 10.188 18.828 16.734 1 93.5 155 PRO A CA 1
ATOM 1240 C C . PRO A 1 155 ? 11.266 19.828 16.297 1 93.5 155 PRO A C 1
ATOM 1242 O O . PRO A 1 155 ? 11.891 19.641 15.25 1 93.5 155 PRO A O 1
ATOM 1245 N N . MET A 1 156 ? 11.5 20.953 17.062 1 86.62 156 MET A N 1
ATOM 1246 C CA . MET A 1 156 ? 12.438 22.016 16.703 1 86.62 156 MET A CA 1
ATOM 1247 C C . MET A 1 156 ? 13.859 21.656 17.125 1 86.62 156 MET A C 1
ATOM 1249 O O . MET A 1 156 ? 14.055 20.891 18.062 1 86.62 156 MET A O 1
ATOM 1253 N N . MET B 1 1 ? 4.246 13.695 25.844 1 66.81 1 MET B N 1
ATOM 1254 C CA . MET B 1 1 ? 3.92 13.625 24.422 1 66.81 1 MET B CA 1
ATOM 1255 C C . MET B 1 1 ? 2.459 13.992 24.188 1 66.81 1 MET B C 1
ATOM 1257 O O . MET B 1 1 ? 1.584 13.617 24.969 1 66.81 1 MET B O 1
ATOM 1261 N N . ASN B 1 2 ? 2.256 14.93 23.219 1 91.44 2 ASN B N 1
ATOM 1262 C CA . ASN B 1 2 ? 0.903 15.336 22.859 1 91.44 2 ASN B CA 1
ATOM 1263 C C . ASN B 1 2 ? 0.099 14.18 22.297 1 91.44 2 ASN B C 1
ATOM 1265 O O . ASN B 1 2 ? 0.457 13.625 21.25 1 91.44 2 ASN B O 1
ATOM 1269 N N . THR B 1 3 ? -0.775 13.602 23.172 1 97.44 3 THR B N 1
ATOM 1270 C CA . THR B 1 3 ? -1.601 12.445 22.828 1 97.44 3 THR B CA 1
ATOM 1271 C C . THR B 1 3 ? -2.32 12.672 21.5 1 97.44 3 THR B C 1
ATOM 1273 O O . THR B 1 3 ? -2.473 11.742 20.703 1 97.44 3 THR B O 1
ATOM 1276 N N . TYR B 1 4 ? -2.705 13.836 21.266 1 98.06 4 TYR B N 1
ATOM 1277 C CA . TYR B 1 4 ? -3.389 14.141 20.016 1 98.06 4 TYR B CA 1
ATOM 1278 C C . TYR B 1 4 ? -2.471 13.914 18.812 1 98.06 4 TYR B C 1
ATOM 1280 O O . TYR B 1 4 ? -2.865 13.273 17.828 1 98.06 4 TYR B O 1
ATOM 1288 N N . LEU B 1 5 ? -1.258 14.336 18.859 1 98.19 5 LEU B N 1
ATOM 1289 C CA . LEU B 1 5 ? -0.318 14.18 17.766 1 98.19 5 LEU B CA 1
ATOM 1290 C C . LEU B 1 5 ? 0.066 12.719 17.578 1 98.19 5 LEU B C 1
ATOM 1292 O O . LEU B 1 5 ? 0.3 12.273 16.453 1 98.19 5 LEU B O 1
ATOM 1296 N N . LEU B 1 6 ? 0.161 12.031 18.672 1 98.56 6 LEU B N 1
ATOM 1297 C CA . LEU B 1 6 ? 0.447 10.602 18.578 1 98.56 6 LEU B CA 1
ATOM 1298 C C . LEU B 1 6 ? -0.669 9.875 17.844 1 98.56 6 LEU B C 1
ATOM 1300 O O . LEU B 1 6 ? -0.405 9.094 16.922 1 98.56 6 LEU B O 1
ATOM 1304 N N . VAL B 1 7 ? -1.907 10.156 18.188 1 98.75 7 VAL B N 1
ATOM 1305 C CA . VAL B 1 7 ? -3.049 9.5 17.562 1 98.75 7 VAL B CA 1
ATOM 1306 C C . VAL B 1 7 ? -3.141 9.922 16.094 1 98.75 7 VAL B C 1
ATOM 1308 O O . VAL B 1 7 ? -3.443 9.109 15.219 1 98.75 7 VAL B O 1
ATOM 1311 N N . LYS B 1 8 ? -2.824 11.156 15.859 1 98.75 8 LYS B N 1
ATOM 1312 C CA . LYS B 1 8 ? -2.824 11.656 14.484 1 98.75 8 LYS B CA 1
ATOM 1313 C C . LYS B 1 8 ? -1.799 10.906 13.633 1 98.75 8 LYS B C 1
ATOM 1315 O O . LYS B 1 8 ? -2.1 10.492 12.516 1 98.75 8 LYS B O 1
ATOM 1320 N N . THR B 1 9 ? -0.641 10.758 14.148 1 98.75 9 THR B N 1
ATOM 1321 C CA . THR B 1 9 ? 0.405 10.039 13.43 1 98.75 9 THR B CA 1
ATOM 1322 C C . THR B 1 9 ? -0.021 8.594 13.148 1 98.75 9 THR B C 1
ATOM 1324 O O . THR B 1 9 ? 0.11 8.117 12.023 1 98.75 9 THR B O 1
ATOM 1327 N N . LEU B 1 10 ? -0.546 7.949 14.141 1 98.88 10 LEU B N 1
ATOM 1328 C CA . LEU B 1 10 ? -0.971 6.562 13.984 1 98.88 10 LEU B CA 1
ATOM 1329 C C . LEU B 1 10 ? -2.139 6.461 13.008 1 98.88 10 LEU B C 1
ATOM 1331 O O . LEU B 1 10 ? -2.252 5.48 12.266 1 98.88 10 LEU B O 1
ATOM 1335 N N . HIS B 1 11 ? -3.061 7.449 13.062 1 98.88 11 HIS B N 1
ATOM 1336 C CA . HIS B 1 11 ? -4.164 7.512 12.109 1 98.88 11 HIS B CA 1
ATOM 1337 C C . HIS B 1 11 ? -3.652 7.602 10.672 1 98.88 11 HIS B C 1
ATOM 1339 O O . HIS B 1 11 ? -4.145 6.898 9.789 1 98.88 11 HIS B O 1
ATOM 1345 N N . ILE B 1 12 ? -2.621 8.391 10.445 1 98.88 12 ILE B N 1
ATOM 1346 C CA . ILE B 1 12 ? -2.055 8.57 9.117 1 98.88 12 ILE B CA 1
ATOM 1347 C C . ILE B 1 12 ? -1.343 7.297 8.672 1 98.88 12 ILE B C 1
ATOM 1349 O O . ILE B 1 12 ? -1.502 6.852 7.535 1 98.88 12 ILE B O 1
ATOM 1353 N N . ILE B 1 13 ? -0.582 6.715 9.523 1 98.81 13 ILE B N 1
ATOM 1354 C CA . ILE B 1 13 ? 0.1 5.465 9.211 1 98.81 13 ILE B CA 1
ATOM 1355 C C . ILE B 1 13 ? -0.929 4.375 8.922 1 98.81 13 ILE B C 1
ATOM 1357 O O . ILE B 1 13 ? -0.771 3.596 7.98 1 98.81 13 ILE B O 1
ATOM 1361 N N . SER B 1 14 ? -1.986 4.379 9.773 1 98.88 14 SER B N 1
ATOM 1362 C CA . SER B 1 14 ? -3.062 3.418 9.555 1 98.88 14 SER B CA 1
ATOM 1363 C C . SER B 1 14 ? -3.73 3.631 8.203 1 98.88 14 SER B C 1
ATOM 1365 O O . SER B 1 14 ? -4.055 2.666 7.504 1 98.88 14 SER B O 1
ATOM 1367 N N . ALA B 1 15 ? -3.961 4.836 7.832 1 98.81 15 ALA B N 1
ATOM 1368 C CA . ALA B 1 15 ? -4.543 5.129 6.523 1 98.81 15 ALA B CA 1
ATOM 1369 C C . ALA B 1 15 ? -3.625 4.656 5.398 1 98.81 15 ALA B C 1
ATOM 1371 O O . ALA B 1 15 ? -4.098 4.145 4.383 1 98.81 15 ALA B O 1
ATOM 1372 N N . THR B 1 16 ? -2.357 4.84 5.566 1 98.75 16 THR B N 1
ATOM 1373 C CA . THR B 1 16 ? -1.373 4.383 4.594 1 98.75 16 THR B CA 1
ATOM 1374 C C . THR B 1 16 ? -1.42 2.865 4.445 1 98.75 16 THR B C 1
ATOM 1376 O O . THR B 1 16 ? -1.416 2.344 3.33 1 98.75 16 THR B O 1
ATOM 1379 N N . LEU B 1 17 ? -1.499 2.23 5.59 1 98.69 17 LEU B N 1
ATOM 1380 C CA . LEU B 1 17 ? -1.574 0.773 5.559 1 98.69 17 LEU B CA 1
ATOM 1381 C C . LEU B 1 17 ? -2.887 0.31 4.934 1 98.69 17 LEU B C 1
ATOM 1383 O O . LEU B 1 17 ? -2.906 -0.652 4.16 1 98.69 17 LEU B O 1
ATOM 1387 N N . LEU B 1 18 ? -3.975 0.991 5.238 1 98.75 18 LEU B N 1
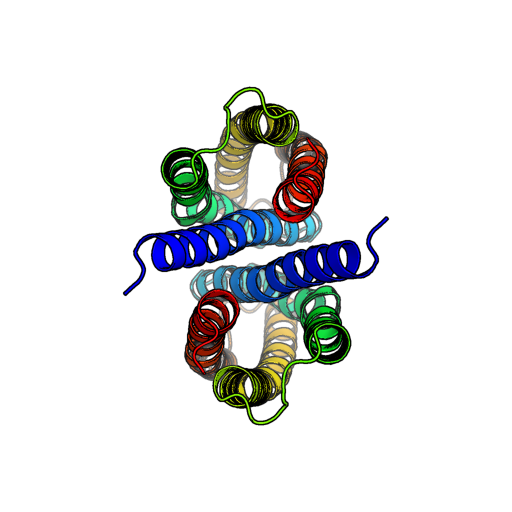ATOM 1388 C CA . LEU B 1 18 ? -5.289 0.649 4.703 1 98.75 18 LEU B CA 1
ATOM 1389 C C . LEU B 1 18 ? -5.309 0.782 3.182 1 98.75 18 LEU B C 1
ATOM 1391 O O . LEU B 1 18 ? -5.582 -0.189 2.475 1 98.75 18 LEU B O 1
ATOM 1395 N N . VAL B 1 19 ? -4.965 1.896 2.693 1 98.44 19 VAL B N 1
ATOM 1396 C CA . VAL B 1 19 ? -5.004 2.164 1.26 1 98.44 19 VAL B CA 1
ATOM 1397 C C . VAL B 1 19 ? -3.887 1.396 0.558 1 98.44 19 VAL B C 1
ATOM 1399 O O . VAL B 1 19 ? -4.082 0.874 -0.542 1 98.44 19 VAL B O 1
ATOM 1402 N N . GLY B 1 20 ? -2.727 1.323 1.204 1 97.5 20 GLY B N 1
ATOM 1403 C CA . GLY B 1 20 ? -1.602 0.584 0.655 1 97.5 20 GLY B CA 1
ATOM 1404 C C . GLY B 1 20 ? -1.893 -0.893 0.466 1 97.5 20 GLY B C 1
ATOM 1405 O O . GLY B 1 20 ? -1.563 -1.468 -0.573 1 97.5 20 GLY B O 1
ATOM 1406 N N . THR B 1 21 ? -2.418 -1.472 1.518 1 97.62 21 THR B N 1
ATOM 1407 C CA . THR B 1 21 ? -2.801 -2.873 1.396 1 97.62 21 THR B CA 1
ATOM 1408 C C . THR B 1 21 ? -3.861 -3.051 0.312 1 97.62 21 THR B C 1
ATOM 1410 O O . THR B 1 21 ? -3.775 -3.975 -0.501 1 97.62 21 THR B O 1
ATOM 1413 N N . GLY B 1 22 ? -4.84 -2.193 0.36 1 97.56 22 GLY B N 1
ATOM 1414 C CA . GLY B 1 22 ? -5.848 -2.248 -0.688 1 97.56 22 GLY B CA 1
ATOM 1415 C C . GLY B 1 22 ? -5.262 -2.158 -2.084 1 97.56 22 GLY B C 1
ATOM 1416 O O . GLY B 1 22 ? -5.602 -2.959 -2.959 1 97.56 22 GLY B O 1
ATOM 1417 N N . PHE B 1 23 ? -4.414 -1.29 -2.285 1 98 23 PHE B N 1
ATOM 1418 C CA . PHE B 1 23 ? -3.795 -1.085 -3.588 1 98 23 PHE B CA 1
ATOM 1419 C C . PHE B 1 23 ? -2.916 -2.271 -3.963 1 98 23 PHE B C 1
ATOM 1421 O O . PHE B 1 23 ? -2.941 -2.734 -5.105 1 98 23 PHE B O 1
ATOM 1428 N N . GLY B 1 24 ? -2.102 -2.729 -3.018 1 97.69 24 GLY B N 1
ATOM 1429 C CA . GLY B 1 24 ? -1.273 -3.895 -3.277 1 97.69 24 GLY B CA 1
ATOM 1430 C C . GLY B 1 24 ? -2.072 -5.113 -3.703 1 97.69 24 GLY B C 1
ATOM 1431 O O . GLY B 1 24 ? -1.722 -5.781 -4.676 1 97.69 24 GLY B O 1
ATOM 1432 N N . THR B 1 25 ? -3.119 -5.359 -2.963 1 98.31 25 THR B N 1
ATOM 1433 C CA . THR B 1 25 ? -3.996 -6.48 -3.285 1 98.31 25 THR B CA 1
ATOM 1434 C C . THR B 1 25 ? -4.602 -6.312 -4.676 1 98.31 25 THR B C 1
ATOM 1436 O O . THR B 1 25 ? -4.602 -7.25 -5.477 1 98.31 25 THR B O 1
ATOM 1439 N N . ALA B 1 26 ? -5.074 -5.137 -4.918 1 98.19 26 ALA B N 1
ATOM 1440 C CA . ALA B 1 26 ? -5.676 -4.867 -6.223 1 98.19 26 ALA B CA 1
ATOM 1441 C C . ALA B 1 26 ? -4.652 -5.039 -7.34 1 98.19 26 ALA B C 1
ATOM 1443 O O . ALA B 1 26 ? -4.957 -5.621 -8.383 1 98.19 26 ALA B O 1
ATOM 1444 N N . PHE B 1 27 ? -3.5 -4.59 -7.176 1 98.81 27 PHE B N 1
ATOM 1445 C CA . PHE B 1 27 ? -2.465 -4.609 -8.203 1 98.81 27 PHE B CA 1
ATOM 1446 C C . PHE B 1 27 ? -2.043 -6.039 -8.523 1 98.81 27 PHE B C 1
ATOM 1448 O O . PHE B 1 27 ? -2.094 -6.465 -9.68 1 98.81 27 PHE B O 1
ATOM 1455 N N . TYR B 1 28 ? -1.692 -6.773 -7.535 1 98.75 28 TYR B N 1
ATOM 1456 C CA . TYR B 1 28 ? -1.146 -8.109 -7.766 1 98.75 28 TYR B CA 1
ATOM 1457 C C . TYR B 1 28 ? -2.23 -9.07 -8.242 1 98.75 28 TYR B C 1
ATOM 1459 O O . TYR B 1 28 ? -1.993 -9.891 -9.133 1 98.75 28 TYR B O 1
ATOM 1467 N N . MET B 1 29 ? -3.404 -8.953 -7.633 1 98.62 29 MET B N 1
ATOM 1468 C CA . MET B 1 29 ? -4.488 -9.82 -8.094 1 98.62 29 MET B CA 1
ATOM 1469 C C . MET B 1 29 ? -4.875 -9.484 -9.531 1 98.62 29 MET B C 1
ATOM 1471 O O . MET B 1 29 ? -5.152 -10.383 -10.328 1 98.62 29 MET B O 1
ATOM 1475 N N . PHE B 1 30 ? -4.902 -8.234 -9.859 1 98.62 30 PHE B N 1
ATOM 1476 C CA . PHE B 1 30 ? -5.227 -7.797 -11.211 1 98.62 30 PHE B CA 1
ATOM 1477 C C . PHE B 1 30 ? -4.285 -8.43 -12.227 1 98.62 30 PHE B C 1
ATOM 1479 O O . PHE B 1 30 ? -4.73 -9.023 -13.211 1 98.62 30 PHE B O 1
ATOM 1486 N N . TRP B 1 31 ? -3.057 -8.367 -11.969 1 98.56 31 TRP B N 1
ATOM 1487 C CA . TRP B 1 31 ? -2.092 -8.812 -12.969 1 98.56 31 TRP B CA 1
ATOM 1488 C C . TRP B 1 31 ? -1.919 -10.328 -12.938 1 98.56 31 TRP B C 1
ATOM 1490 O O . TRP B 1 31 ? -1.69 -10.953 -13.969 1 98.56 31 TRP B O 1
ATOM 1500 N N . VAL B 1 32 ? -2.006 -10.883 -11.789 1 98.62 32 VAL B N 1
ATOM 1501 C CA . VAL B 1 32 ? -1.916 -12.336 -11.711 1 98.62 32 VAL B CA 1
ATOM 1502 C C . VAL B 1 32 ? -3.098 -12.969 -12.445 1 98.62 32 VAL B C 1
ATOM 1504 O O . VAL B 1 32 ? -2.951 -14.008 -13.094 1 98.62 32 VAL B O 1
ATOM 1507 N N . ASN B 1 33 ? -4.242 -12.367 -12.391 1 98.38 33 ASN B N 1
ATOM 1508 C CA . ASN B 1 33 ? -5.43 -12.875 -13.07 1 98.38 33 ASN B CA 1
ATOM 1509 C C . ASN B 1 33 ? -5.266 -12.828 -14.586 1 98.38 33 ASN B C 1
ATOM 1511 O O . ASN B 1 33 ? -6.016 -13.477 -15.312 1 98.38 33 ASN B O 1
ATOM 1515 N N . ARG B 1 34 ? -4.324 -12.109 -15.016 1 98.06 34 ARG B N 1
ATOM 1516 C CA . ARG B 1 34 ? -4.105 -11.977 -16.453 1 98.06 34 ARG B CA 1
ATOM 1517 C C . ARG B 1 34 ? -2.816 -12.672 -16.875 1 98.06 34 ARG B C 1
ATOM 1519 O O . ARG B 1 34 ? -2.375 -12.531 -18.016 1 98.06 34 ARG B O 1
ATOM 1526 N N . SER B 1 35 ? -2.236 -13.414 -15.992 1 97.56 35 SER B N 1
ATOM 1527 C CA . SER B 1 35 ? -0.96 -14.086 -16.234 1 97.56 35 SER B CA 1
ATOM 1528 C C . SER B 1 35 ? -1.156 -15.406 -16.953 1 97.56 35 SER B C 1
ATOM 1530 O O . SER B 1 35 ? -0.21 -15.953 -17.531 1 97.56 35 SER B O 1
ATOM 1532 N N . GLY B 1 36 ? -2.379 -16.031 -16.812 1 95.81 36 GLY B N 1
ATOM 1533 C CA . GLY B 1 36 ? -2.623 -17.359 -17.359 1 95.81 36 GLY B CA 1
ATOM 1534 C C . GLY B 1 36 ? -2.08 -18.469 -16.5 1 95.81 36 GLY B C 1
ATOM 1535 O O . GLY B 1 36 ? -2.1 -19.641 -16.891 1 95.81 36 GLY B O 1
ATOM 1536 N N . SER B 1 37 ? -1.58 -18.141 -15.398 1 98.19 37 SER B N 1
ATOM 1537 C CA . SER B 1 37 ? -0.985 -19.141 -14.508 1 98.19 37 SER B CA 1
ATOM 1538 C C . SER B 1 37 ? -1.92 -19.469 -13.352 1 98.19 37 SER B C 1
ATOM 1540 O O . SER B 1 37 ? -2.043 -18.703 -12.406 1 98.19 37 SER B O 1
ATOM 1542 N N . VAL B 1 38 ? -2.475 -20.719 -13.422 1 98.62 38 VAL B N 1
ATOM 1543 C CA . VAL B 1 38 ? -3.383 -21.172 -12.375 1 98.62 38 VAL B CA 1
ATOM 1544 C C . VAL B 1 38 ? -2.65 -21.234 -11.039 1 98.62 38 VAL B C 1
ATOM 1546 O O . VAL B 1 38 ? -3.201 -20.844 -10 1 98.62 38 VAL B O 1
ATOM 1549 N N . ALA B 1 39 ? -1.398 -21.656 -11.094 1 98.56 39 ALA B N 1
ATOM 1550 C CA . ALA B 1 39 ? -0.603 -21.75 -9.875 1 98.56 39 ALA B CA 1
ATOM 1551 C C . ALA B 1 39 ? -0.424 -20.375 -9.234 1 98.56 39 ALA B C 1
ATOM 1553 O O . ALA B 1 39 ? -0.595 -20.219 -8.023 1 98.56 39 ALA B O 1
ATOM 1554 N N . ALA B 1 40 ? -0.081 -19.391 -10.008 1 98.69 40 ALA B N 1
ATOM 1555 C CA . ALA B 1 40 ? 0.111 -18.047 -9.5 1 98.69 40 ALA B CA 1
ATOM 1556 C C . ALA B 1 40 ? -1.191 -17.469 -8.945 1 98.69 40 ALA B C 1
ATOM 1558 O O . ALA B 1 40 ? -1.195 -16.844 -7.887 1 98.69 40 ALA B O 1
ATOM 1559 N N . GLN B 1 41 ? -2.273 -17.703 -9.68 1 98.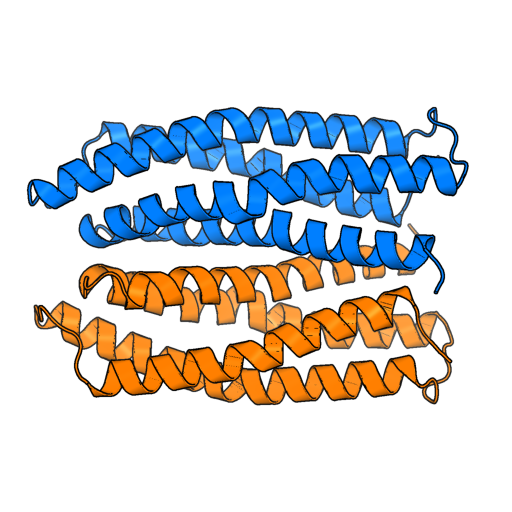88 41 GLN B N 1
ATOM 1560 C CA . GLN B 1 41 ? -3.572 -17.234 -9.203 1 98.88 41 GLN B CA 1
ATOM 1561 C C . GLN B 1 41 ? -3.928 -17.875 -7.859 1 98.88 41 GLN B C 1
ATOM 1563 O O . GLN B 1 41 ? -4.461 -17.203 -6.973 1 98.88 41 GLN B O 1
ATOM 1568 N N . SER B 1 42 ? -3.664 -19.125 -7.746 1 98.81 42 SER B N 1
ATOM 1569 C CA . SER B 1 42 ? -3.975 -19.844 -6.516 1 98.81 42 SER B CA 1
ATOM 1570 C C . SER B 1 42 ? -3.189 -19.281 -5.332 1 98.81 42 SER B C 1
ATOM 1572 O O . SER B 1 42 ? -3.756 -19.031 -4.27 1 98.81 42 SER B O 1
ATOM 1574 N N . VAL B 1 43 ? -1.931 -19.031 -5.527 1 98.81 43 VAL B N 1
ATOM 1575 C CA . VAL B 1 43 ? -1.083 -18.547 -4.445 1 98.81 43 VAL B CA 1
ATOM 1576 C C . VAL B 1 43 ? -1.486 -17.109 -4.074 1 98.81 43 VAL B C 1
ATOM 1578 O O . VAL B 1 43 ? -1.731 -16.812 -2.904 1 98.81 43 VAL B O 1
ATOM 1581 N N . VAL B 1 44 ? -1.622 -16.234 -5 1 98.81 44 VAL B N 1
ATOM 1582 C CA . VAL B 1 44 ? -1.846 -14.812 -4.746 1 98.81 44 VAL B CA 1
ATOM 1583 C C . VAL B 1 44 ? -3.246 -14.609 -4.172 1 98.81 44 VAL B C 1
ATOM 1585 O O . VAL B 1 44 ? -3.432 -13.812 -3.244 1 98.81 44 VAL B O 1
ATOM 1588 N N . ALA B 1 45 ? -4.238 -15.312 -4.68 1 98.81 45 ALA B N 1
ATOM 1589 C CA . ALA B 1 45 ? -5.602 -15.141 -4.18 1 98.81 45 ALA B CA 1
ATOM 1590 C C . ALA B 1 45 ? -5.684 -15.469 -2.689 1 98.81 45 ALA B C 1
ATOM 1592 O O . ALA B 1 45 ? -6.406 -14.805 -1.941 1 98.81 45 ALA B O 1
ATOM 1593 N N . ARG B 1 46 ? -4.996 -16.469 -2.311 1 98.62 46 ARG B N 1
ATOM 1594 C CA . ARG B 1 46 ? -4.957 -16.828 -0.897 1 98.62 46 ARG B CA 1
ATOM 1595 C C . ARG B 1 46 ? -4.391 -15.688 -0.059 1 98.62 46 ARG B C 1
ATOM 1597 O O . ARG B 1 46 ? -4.906 -15.383 1.018 1 98.62 46 ARG B O 1
ATOM 1604 N N . TRP B 1 47 ? -3.416 -15.086 -0.518 1 98.69 47 TRP B N 1
ATOM 1605 C CA . TRP B 1 47 ? -2.742 -14.047 0.26 1 98.69 47 TRP B CA 1
ATOM 1606 C C . TRP B 1 47 ? -3.482 -12.719 0.157 1 98.69 47 TRP B C 1
ATOM 1608 O O . TRP B 1 47 ? -3.326 -11.844 1.014 1 98.69 47 TRP B O 1
ATOM 1618 N N . VAL B 1 48 ? -4.27 -12.516 -0.867 1 98.75 48 VAL B N 1
ATOM 1619 C CA . VAL B 1 48 ? -5.172 -11.375 -0.918 1 98.75 48 VAL B CA 1
ATOM 1620 C C . VAL B 1 48 ? -6.156 -11.438 0.249 1 98.75 48 VAL B C 1
ATOM 1622 O O . VAL B 1 48 ? -6.375 -10.438 0.939 1 98.75 48 VAL B O 1
ATOM 1625 N N . VAL B 1 49 ? -6.672 -12.609 0.487 1 98.69 49 VAL B N 1
ATOM 1626 C CA . VAL B 1 49 ? -7.621 -12.812 1.576 1 98.69 49 VAL B CA 1
ATOM 1627 C C . VAL B 1 49 ? -6.93 -12.57 2.916 1 98.69 49 VAL B C 1
ATOM 1629 O O . VAL B 1 49 ? -7.457 -11.859 3.773 1 98.69 49 VAL B O 1
ATOM 1632 N N . ARG B 1 50 ? -5.781 -13.086 3.068 1 98.62 50 ARG B N 1
ATOM 1633 C CA . ARG B 1 50 ? -5.051 -12.953 4.324 1 98.62 50 ARG B CA 1
ATOM 1634 C C . ARG B 1 50 ? -4.652 -11.5 4.57 1 98.62 50 ARG B C 1
ATOM 1636 O O . ARG B 1 50 ? -4.734 -11.016 5.699 1 98.62 50 ARG B O 1
ATOM 1643 N N . ALA B 1 51 ? -4.168 -10.805 3.521 1 98.44 51 ALA B N 1
ATOM 1644 C CA . ALA B 1 51 ? -3.801 -9.398 3.641 1 98.44 51 ALA B CA 1
ATOM 1645 C C . ALA B 1 51 ? -4.988 -8.562 4.113 1 98.44 51 ALA B C 1
ATOM 1647 O O . ALA B 1 51 ? -4.828 -7.664 4.945 1 98.44 51 ALA B O 1
ATOM 1648 N N . ASP B 1 52 ? -6.121 -8.852 3.584 1 97.88 52 ASP B N 1
ATOM 1649 C CA . ASP B 1 52 ? -7.324 -8.117 3.965 1 97.88 52 ASP B CA 1
ATOM 1650 C C . ASP B 1 52 ? -7.656 -8.336 5.438 1 97.88 52 ASP B C 1
ATOM 1652 O O . ASP B 1 52 ? -7.992 -7.387 6.152 1 97.88 52 ASP B O 1
ATOM 1656 N N . TRP B 1 53 ? -7.531 -9.523 5.875 1 97.5 53 TRP B N 1
ATOM 1657 C CA . TRP B 1 53 ? -7.855 -9.859 7.258 1 97.5 53 TRP B CA 1
ATOM 1658 C C . TRP B 1 53 ? -6.816 -9.289 8.219 1 97.5 53 TRP B C 1
ATOM 1660 O O . TRP B 1 53 ? -7.16 -8.805 9.297 1 97.5 53 TRP B O 1
ATOM 1670 N N . TRP B 1 54 ? -5.57 -9.312 7.809 1 98.56 54 TRP B N 1
ATOM 1671 C CA . TRP B 1 54 ? -4.477 -8.93 8.703 1 98.56 54 TRP B CA 1
ATOM 1672 C C . TRP B 1 54 ? -4.32 -7.414 8.75 1 98.56 54 TRP B C 1
ATOM 1674 O O . TRP B 1 54 ? -3.938 -6.852 9.781 1 98.56 54 TRP B O 1
ATOM 1684 N N . PHE B 1 55 ? -4.645 -6.727 7.688 1 98.56 55 PHE B N 1
ATOM 1685 C CA . PHE B 1 55 ? -4.258 -5.32 7.605 1 98.56 55 PHE B CA 1
ATOM 1686 C C . PHE B 1 55 ? -5.465 -4.445 7.293 1 98.56 55 PHE B C 1
ATOM 1688 O O . PHE B 1 55 ? -5.781 -3.523 8.047 1 98.56 55 PHE B O 1
ATOM 1695 N N . THR B 1 56 ? -6.176 -4.73 6.215 1 98.38 56 THR B N 1
ATOM 1696 C CA . THR B 1 56 ? -7.27 -3.873 5.777 1 98.38 56 THR B CA 1
ATOM 1697 C C . THR B 1 56 ? -8.352 -3.787 6.848 1 98.38 56 THR B C 1
ATOM 1699 O O . THR B 1 56 ? -8.742 -2.691 7.258 1 98.38 56 THR B O 1
ATOM 1702 N N . THR B 1 57 ? -8.789 -4.918 7.344 1 98.25 57 THR B N 1
ATOM 1703 C CA . THR B 1 57 ? -9.898 -4.957 8.297 1 98.25 57 THR B CA 1
ATOM 1704 C C . THR B 1 57 ? -9.539 -4.203 9.57 1 98.25 57 THR B C 1
ATOM 1706 O O . THR B 1 57 ? -10.258 -3.287 9.977 1 98.25 57 THR B O 1
ATOM 1709 N N . PRO B 1 58 ? -8.414 -4.477 10.211 1 98.69 58 PRO B N 1
ATOM 1710 C CA . PRO B 1 58 ? -8.109 -3.738 11.438 1 98.69 58 PRO B CA 1
ATOM 1711 C C . PRO B 1 58 ? -7.914 -2.244 11.195 1 98.69 58 PRO B C 1
ATOM 1713 O O . PRO B 1 58 ? -8.281 -1.424 12.039 1 98.69 58 PRO B O 1
ATOM 1716 N N . THR B 1 59 ? -7.355 -1.869 10.086 1 98.81 59 THR B N 1
ATOM 1717 C CA . THR B 1 59 ? -7.109 -0.454 9.828 1 98.81 59 THR B CA 1
ATOM 1718 C C . THR B 1 59 ? -8.414 0.277 9.523 1 98.81 59 THR B C 1
ATOM 1720 O O . THR B 1 59 ? -8.562 1.454 9.859 1 98.81 59 THR B O 1
ATOM 1723 N N . VAL B 1 60 ? -9.344 -0.408 8.906 1 98.62 60 VAL B N 1
ATOM 1724 C CA . VAL B 1 60 ? -10.664 0.178 8.688 1 98.62 60 VAL B CA 1
ATOM 1725 C C . VAL B 1 60 ? -11.281 0.562 10.031 1 98.62 60 VAL B C 1
ATOM 1727 O O . VAL B 1 60 ? -11.805 1.668 10.188 1 98.62 60 VAL B O 1
ATOM 1730 N N . ILE B 1 61 ? -11.219 -0.323 10.977 1 98.62 61 ILE B N 1
ATOM 1731 C CA . ILE B 1 61 ? -11.773 -0.104 12.305 1 98.62 61 ILE B CA 1
ATOM 1732 C C . ILE B 1 61 ? -11.016 1.016 13.008 1 98.62 61 ILE B C 1
ATOM 1734 O O . ILE B 1 61 ? -11.617 1.932 13.57 1 98.62 61 ILE B O 1
ATOM 1738 N N . PHE B 1 62 ? -9.719 1 12.945 1 98.88 62 PHE B N 1
ATOM 1739 C CA . PHE B 1 62 ? -8.883 2 13.602 1 98.88 62 PHE B CA 1
ATOM 1740 C C . PHE B 1 62 ? -9.133 3.381 13.008 1 98.88 62 PHE B C 1
ATOM 1742 O O . PHE B 1 62 ? -9.102 4.387 13.719 1 98.88 62 PHE B O 1
ATOM 1749 N N . GLN B 1 63 ? -9.391 3.445 11.734 1 98.88 63 GLN B N 1
ATOM 1750 C CA . GLN B 1 63 ? -9.633 4.723 11.078 1 98.88 63 GLN B CA 1
ATOM 1751 C C . GLN B 1 63 ? -10.859 5.418 11.672 1 98.88 63 GLN B C 1
ATOM 1753 O O . GLN B 1 63 ? -10.828 6.617 11.953 1 98.88 63 GLN B O 1
ATOM 1758 N N . VAL B 1 64 ? -11.875 4.637 11.805 1 98.31 64 VAL B N 1
ATOM 1759 C CA . VAL B 1 64 ? -13.102 5.215 12.336 1 98.31 64 VAL B CA 1
ATOM 1760 C C . VAL B 1 64 ? -12.891 5.621 13.797 1 98.31 64 VAL B C 1
ATOM 1762 O O . VAL B 1 64 ? -13.242 6.734 14.188 1 98.31 64 VAL B O 1
ATOM 1765 N N . ALA B 1 65 ? -12.289 4.754 14.57 1 98.69 65 ALA B N 1
ATOM 1766 C CA . ALA B 1 65 ? -12.086 5.004 15.992 1 98.69 65 ALA B CA 1
ATOM 1767 C C . ALA B 1 65 ? -11.18 6.211 16.219 1 98.69 65 ALA B C 1
ATOM 1769 O O . ALA B 1 65 ? -11.531 7.129 16.953 1 98.69 65 ALA B O 1
ATOM 1770 N N . SER B 1 66 ? -10.047 6.266 15.578 1 98.81 66 SER B N 1
ATOM 1771 C CA . SER B 1 66 ? -9.094 7.355 15.758 1 98.81 66 SER B CA 1
ATOM 1772 C C . SER B 1 66 ? -9.625 8.664 15.18 1 98.81 66 SER B C 1
ATOM 1774 O O . SER B 1 66 ? -9.453 9.727 15.773 1 98.81 66 SER B O 1
ATOM 1776 N N . GLY B 1 67 ? -10.281 8.562 14 1 98.31 67 GLY B N 1
ATOM 1777 C CA . GLY B 1 67 ? -10.852 9.758 13.398 1 98.31 67 GLY B CA 1
ATOM 1778 C C . GLY B 1 67 ? -11.914 10.414 14.258 1 98.31 67 GLY B C 1
ATOM 1779 O O . GLY B 1 67 ? -11.906 11.633 14.445 1 98.31 67 GLY B O 1
ATOM 1780 N N . THR B 1 68 ? -12.805 9.617 14.797 1 97.69 68 THR B N 1
ATOM 1781 C CA . THR B 1 68 ? -13.867 10.133 15.648 1 97.69 68 THR B CA 1
ATOM 1782 C C . THR B 1 68 ? -13.289 10.734 16.938 1 97.69 68 THR B C 1
ATOM 1784 O O . THR B 1 68 ? -13.727 11.789 17.391 1 97.69 68 THR B O 1
ATOM 1787 N N . TRP B 1 69 ? -12.352 10.039 17.5 1 98.38 69 TRP B N 1
ATOM 1788 C CA . TRP B 1 69 ? -11.703 10.539 18.719 1 98.38 69 TRP B CA 1
ATOM 1789 C C . TRP B 1 69 ? -11.031 11.883 18.453 1 98.38 69 TRP B C 1
ATOM 1791 O O . TRP B 1 69 ? -11.141 12.805 19.266 1 98.38 69 TRP B O 1
ATOM 1801 N N . MET B 1 70 ? -10.422 12.055 17.359 1 98.31 70 MET B N 1
ATOM 1802 C CA . MET B 1 70 ? -9.719 13.289 17.031 1 98.31 70 MET B CA 1
ATOM 1803 C C . MET B 1 70 ? -10.703 14.43 16.797 1 98.31 70 MET B C 1
ATOM 1805 O O . MET B 1 70 ? -10.438 15.57 17.188 1 98.31 70 MET B O 1
ATOM 1809 N N . ILE B 1 71 ? -11.781 14.102 16.156 1 97.5 71 ILE B N 1
ATOM 1810 C CA . ILE B 1 71 ? -12.812 15.102 15.938 1 97.5 71 ILE B CA 1
ATOM 1811 C C . ILE B 1 71 ? -13.312 15.625 17.281 1 97.5 71 ILE B C 1
ATOM 1813 O O . ILE B 1 71 ? -13.438 16.844 17.484 1 97.5 71 ILE B O 1
ATOM 1817 N N . TRP B 1 72 ? -13.562 14.664 18.172 1 97 72 TRP B N 1
ATOM 1818 C CA . TRP B 1 72 ? -14.039 15.008 19.516 1 97 72 TRP B CA 1
ATOM 1819 C C . TRP B 1 72 ? -13 15.836 20.266 1 97 72 TRP B C 1
ATOM 1821 O O . TRP B 1 72 ? -13.336 16.875 20.844 1 97 72 TRP B O 1
ATOM 1831 N N . GLN B 1 73 ? -11.805 15.477 20.266 1 97.5 73 GLN B N 1
ATOM 1832 C CA . GLN B 1 73 ? -10.734 16.156 20.984 1 97.5 73 GLN B CA 1
ATOM 1833 C C . GLN B 1 73 ? -10.5 17.547 20.438 1 97.5 73 GLN B C 1
ATOM 1835 O O . GLN B 1 73 ? -10.172 18.469 21.188 1 97.5 73 GLN B O 1
ATOM 1840 N N . ALA B 1 74 ? -10.656 17.703 19.125 1 96.25 74 ALA B N 1
ATOM 1841 C CA . ALA B 1 74 ? -10.383 18.984 18.484 1 96.25 74 ALA B CA 1
ATOM 1842 C C . ALA B 1 74 ? -11.578 19.922 18.594 1 96.25 74 ALA B C 1
ATOM 1844 O O . ALA B 1 74 ? -11.484 21.094 18.25 1 96.25 74 ALA B O 1
ATOM 1845 N N . GLY B 1 75 ? -12.727 19.422 19.031 1 96.12 75 GLY B N 1
ATOM 1846 C CA . GLY B 1 75 ? -13.914 20.234 19.25 1 96.12 75 GLY B CA 1
ATOM 1847 C C . GLY B 1 75 ? -14.617 20.609 17.953 1 96.12 75 GLY B C 1
ATOM 1848 O O . GLY B 1 75 ? -15.258 21.672 17.875 1 96.12 75 GLY B O 1
ATOM 1849 N N . TRP B 1 76 ? -14.391 19.938 16.922 1 95 76 TRP B N 1
ATOM 1850 C CA . TRP B 1 76 ? -15.102 20.172 15.672 1 95 76 TRP B CA 1
ATOM 1851 C C . TRP B 1 76 ? -16.594 19.953 15.844 1 95 76 TRP B C 1
ATOM 1853 O O . TRP B 1 76 ? -17.016 19 16.5 1 95 76 TRP B O 1
ATOM 1863 N N . PRO B 1 77 ? -17.422 20.844 15.312 1 95.44 77 PRO B N 1
ATOM 1864 C CA . PRO B 1 77 ? -18.844 20.547 15.297 1 95.44 77 PRO B CA 1
ATOM 1865 C C . PRO B 1 77 ? -19.188 19.391 14.352 1 95.44 77 PRO B C 1
ATOM 1867 O O . PRO B 1 77 ? -18.75 19.375 13.203 1 95.44 77 PRO B O 1
ATOM 1870 N N . TRP B 1 78 ? -19.969 18.578 14.734 1 92.56 78 TRP B N 1
ATOM 1871 C CA . TRP B 1 78 ? -20.328 17.391 13.961 1 92.56 78 TRP B CA 1
ATOM 1872 C C . TRP B 1 78 ? -21.125 17.766 12.711 1 92.56 78 TRP B C 1
ATOM 1874 O O . TRP B 1 78 ? -21.266 16.969 11.789 1 92.56 78 TRP B O 1
ATOM 1884 N N . SER B 1 79 ? -21.578 18.969 12.656 1 93.88 79 SER B N 1
ATOM 1885 C CA . SER B 1 79 ? -22.359 19.453 11.523 1 93.88 79 SER B CA 1
ATOM 1886 C C . SER B 1 79 ? -21.453 19.938 10.398 1 93.88 79 SER B C 1
ATOM 1888 O O . SER B 1 79 ? -21.938 20.266 9.312 1 93.88 79 SER B O 1
ATOM 1890 N N . ALA B 1 80 ? -20.203 19.922 10.695 1 95.5 80 ALA B N 1
ATOM 1891 C CA . ALA B 1 80 ? -19.281 20.375 9.656 1 95.5 80 ALA B CA 1
ATOM 1892 C C . ALA B 1 80 ? -19.422 19.516 8.398 1 95.5 80 ALA B C 1
ATOM 1894 O O . ALA B 1 80 ? -19.422 18.297 8.477 1 95.5 80 ALA B O 1
ATOM 1895 N N . LYS B 1 81 ? -19.453 20.141 7.281 1 96.31 81 LYS B N 1
ATOM 1896 C CA . LYS B 1 81 ? -19.734 19.469 6.01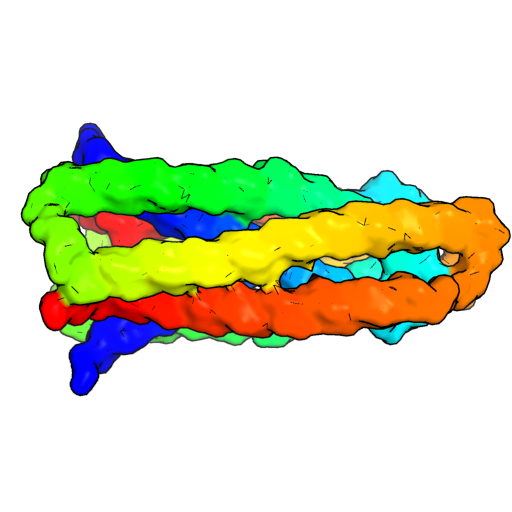2 1 96.31 81 LYS B CA 1
ATOM 1897 C C . LYS B 1 81 ? -18.656 18.438 5.695 1 96.31 81 LYS B C 1
ATOM 1899 O O . LYS B 1 81 ? -18.969 17.328 5.234 1 96.31 81 LYS B O 1
ATOM 1904 N N . TRP B 1 82 ? -17.391 18.75 5.891 1 97 82 TRP B N 1
ATOM 1905 C CA . TRP B 1 82 ? -16.328 17.828 5.539 1 97 82 TRP B CA 1
ATOM 1906 C C . TRP B 1 82 ? -16.406 16.562 6.375 1 97 82 TRP B C 1
ATOM 1908 O O . TRP B 1 82 ? -16.031 15.477 5.91 1 97 82 TRP B O 1
ATOM 1918 N N . ILE B 1 83 ? -16.875 16.641 7.605 1 97.56 83 ILE B N 1
ATOM 1919 C CA . ILE B 1 83 ? -16.984 15.477 8.477 1 97.56 83 ILE B CA 1
ATOM 1920 C C . ILE B 1 83 ? -18.047 14.531 7.926 1 97.56 83 ILE B C 1
ATOM 1922 O O . ILE B 1 83 ? -17.781 13.344 7.719 1 97.56 83 ILE B O 1
ATOM 1926 N N . TRP B 1 84 ? -19.219 15.062 7.629 1 96.31 84 TRP B N 1
ATOM 1927 C CA . TRP B 1 84 ? -20.312 14.219 7.141 1 96.31 84 TRP B CA 1
ATOM 1928 C C . TRP B 1 84 ? -19.969 13.625 5.777 1 96.31 84 TRP B C 1
ATOM 1930 O O . TRP B 1 84 ? -20.281 12.469 5.5 1 96.31 84 TRP B O 1
ATOM 1940 N N . MET B 1 85 ? -19.375 14.359 4.914 1 97.94 85 MET B N 1
ATOM 1941 C CA . MET B 1 85 ? -18.969 13.859 3.602 1 97.94 85 MET B CA 1
ATOM 1942 C C . MET B 1 85 ? -17.953 12.742 3.736 1 97.94 85 MET B C 1
ATOM 1944 O O . MET B 1 85 ? -18.016 11.742 3.02 1 97.94 85 MET B O 1
ATOM 1948 N N . THR B 1 86 ? -17 12.898 4.656 1 98.38 86 THR B N 1
ATOM 1949 C CA . THR B 1 86 ? -15.984 11.875 4.887 1 98.38 86 THR B CA 1
ATOM 1950 C C . THR B 1 86 ? -16.625 10.586 5.387 1 98.38 86 THR B C 1
ATOM 1952 O O . THR B 1 86 ? -16.328 9.5 4.879 1 98.38 86 THR B O 1
ATOM 1955 N N . LEU B 1 87 ? -17.547 10.727 6.32 1 97.81 87 LEU B N 1
ATOM 1956 C CA . LEU B 1 87 ? -18.203 9.555 6.879 1 97.81 87 LEU B CA 1
ATOM 1957 C C . LEU B 1 87 ? -19.062 8.859 5.82 1 97.81 87 LEU B C 1
ATOM 1959 O O . LEU B 1 87 ? -19.094 7.629 5.754 1 97.81 87 LEU B O 1
ATOM 1963 N N . ALA B 1 88 ? -19.719 9.609 5.035 1 98.38 88 ALA B N 1
ATOM 1964 C CA . ALA B 1 88 ? -20.547 9.047 3.967 1 98.38 88 ALA B CA 1
ATOM 1965 C C . ALA B 1 88 ? -19.688 8.312 2.945 1 98.38 88 ALA B C 1
ATOM 1967 O O . ALA B 1 88 ? -20.016 7.195 2.535 1 98.38 88 ALA B O 1
ATOM 1968 N N . LEU B 1 89 ? -18.625 8.922 2.555 1 98.81 89 LEU B N 1
ATOM 1969 C CA . LEU B 1 89 ? -17.719 8.297 1.586 1 98.81 89 LEU B CA 1
ATOM 1970 C C . LEU B 1 89 ? -17.047 7.066 2.182 1 98.81 89 LEU B C 1
ATOM 1972 O O . LEU B 1 89 ? -16.828 6.074 1.482 1 98.81 89 LEU B O 1
ATOM 1976 N N . TYR B 1 90 ? -16.734 7.164 3.416 1 98.81 90 TYR B N 1
ATOM 1977 C CA . TYR B 1 90 ? -16.141 6.012 4.09 1 98.81 90 TYR B CA 1
ATOM 1978 C C . TYR B 1 90 ? -17.125 4.852 4.148 1 98.81 90 TYR B C 1
ATOM 1980 O O . TYR B 1 90 ? -16.75 3.703 3.891 1 98.81 90 TYR B O 1
ATOM 1988 N N . ALA B 1 91 ? -18.328 5.125 4.473 1 98.5 91 ALA B N 1
ATOM 1989 C CA . ALA B 1 91 ? -19.391 4.109 4.477 1 98.5 91 ALA B CA 1
ATOM 1990 C C . ALA B 1 91 ? -19.578 3.52 3.086 1 98.5 91 ALA B C 1
ATOM 1992 O O . ALA B 1 91 ? -19.75 2.307 2.938 1 98.5 91 ALA B O 1
ATOM 1993 N N . PHE B 1 92 ? -19.609 4.379 2.123 1 98.81 92 PHE B N 1
ATOM 1994 C CA . PHE B 1 92 ? -19.734 3.939 0.739 1 98.81 92 PHE B CA 1
ATOM 1995 C C . PHE B 1 92 ? -18.625 2.977 0.372 1 98.81 92 PHE B C 1
ATOM 1997 O O . PHE B 1 92 ? -18.875 1.904 -0.183 1 98.81 92 PHE B O 1
ATOM 2004 N N . ALA B 1 93 ? -17.359 3.332 0.695 1 98.5 93 ALA B N 1
ATOM 2005 C CA . ALA B 1 93 ? -16.219 2.455 0.441 1 98.5 93 ALA B CA 1
ATOM 2006 C C . ALA B 1 93 ? -16.375 1.129 1.181 1 98.5 93 ALA B C 1
ATOM 2008 O O . ALA B 1 93 ? -16.031 0.07 0.644 1 98.5 93 ALA B O 1
ATOM 2009 N N . GLY B 1 94 ? -16.859 1.185 2.371 1 98 94 GLY B N 1
ATOM 2010 C CA . GLY B 1 94 ? -17.125 -0.023 3.139 1 98 94 GLY B CA 1
ATOM 2011 C C . GLY B 1 94 ? -18.156 -0.929 2.488 1 98 94 GLY B C 1
ATOM 2012 O O . GLY B 1 94 ? -17.984 -2.15 2.461 1 98 94 GLY B O 1
ATOM 2013 N N . VAL B 1 95 ? -19.172 -0.351 1.991 1 98.31 95 VAL B N 1
ATOM 2014 C CA . VAL B 1 95 ? -20.234 -1.104 1.331 1 98.31 95 VAL B CA 1
ATOM 2015 C C . VAL B 1 95 ? -19.688 -1.769 0.069 1 98.31 95 VAL B C 1
ATOM 2017 O O . VAL B 1 95 ? -20.094 -2.875 -0.286 1 98.31 95 VAL B O 1
ATOM 2020 N N . CYS B 1 96 ? -18.75 -1.105 -0.594 1 98.44 96 CYS B N 1
ATOM 2021 C CA . CYS B 1 96 ? -18.078 -1.713 -1.741 1 98.44 96 CYS B CA 1
ATOM 2022 C C . CYS B 1 96 ? -17.156 -2.834 -1.299 1 98.44 96 CYS B C 1
ATOM 2024 O O . CYS B 1 96 ? -17.016 -3.846 -1.99 1 98.44 96 CYS B O 1
ATOM 2026 N N . TRP B 1 97 ? -16.531 -2.645 -0.207 1 98.12 97 TRP B N 1
ATOM 2027 C CA . TRP B 1 97 ? -15.5 -3.543 0.281 1 98.12 97 TRP B CA 1
ATOM 2028 C C . TRP B 1 97 ? -16.094 -4.855 0.777 1 98.12 97 TRP B C 1
ATOM 2030 O O . TRP B 1 97 ? -15.523 -5.926 0.573 1 98.12 97 TRP B O 1
ATOM 2040 N N . LEU B 1 98 ? -17.266 -4.852 1.388 1 97.81 98 LEU B N 1
ATOM 2041 C CA . LEU B 1 98 ? -17.844 -6.051 1.978 1 97.81 98 LEU B CA 1
ATOM 2042 C C . LEU B 1 98 ? -18.078 -7.121 0.915 1 97.81 98 LEU B C 1
ATOM 2044 O O . LEU B 1 98 ? -17.641 -8.266 1.072 1 97.81 98 LEU B O 1
ATOM 2048 N N . PRO B 1 99 ? -18.719 -6.793 -0.167 1 98.38 99 PRO B N 1
ATOM 2049 C CA . PRO B 1 99 ? -18.844 -7.797 -1.227 1 98.38 99 PRO B CA 1
ATOM 2050 C C . PRO B 1 99 ? -17.484 -8.234 -1.778 1 98.38 99 PRO B C 1
ATOM 2052 O O . PRO B 1 99 ? -17.312 -9.391 -2.154 1 98.38 99 PRO B O 1
ATOM 2055 N N . VAL B 1 100 ? -16.562 -7.332 -1.845 1 98.25 100 VAL B N 1
ATOM 2056 C CA . VAL B 1 100 ? -15.219 -7.633 -2.336 1 98.25 100 VAL B CA 1
ATOM 2057 C C . VAL B 1 100 ? -14.594 -8.734 -1.482 1 98.25 100 VAL B C 1
ATOM 2059 O O . VAL B 1 100 ? -13.945 -9.641 -2.008 1 98.25 100 VAL B O 1
ATOM 2062 N N . VAL B 1 101 ? -14.781 -8.672 -0.236 1 98.12 101 VAL B N 1
ATOM 2063 C CA . VAL B 1 101 ? -14.242 -9.664 0.681 1 98.12 101 VAL B CA 1
ATOM 2064 C C . VAL B 1 101 ? -14.859 -11.031 0.384 1 98.12 101 VAL B C 1
ATOM 2066 O O . VAL B 1 101 ? -14.148 -12.039 0.313 1 98.12 101 VAL B O 1
ATOM 2069 N N . TRP B 1 102 ? -16.156 -11 0.196 1 98.31 102 TRP B N 1
ATOM 2070 C CA . TRP B 1 102 ? -16.844 -12.242 -0.125 1 98.31 102 TRP B CA 1
ATOM 2071 C C . TRP B 1 102 ? -16.375 -12.805 -1.463 1 98.31 102 TRP B C 1
ATOM 2073 O O . TRP B 1 102 ? -16.109 -14 -1.584 1 98.31 102 TRP B O 1
ATOM 2083 N N . LEU B 1 103 ? -16.266 -12.039 -2.416 1 98.69 103 LEU B N 1
ATOM 2084 C CA . LEU B 1 103 ? -15.82 -12.438 -3.748 1 98.69 103 LEU B CA 1
ATOM 2085 C C . LEU B 1 103 ? -14.406 -13.016 -3.703 1 98.69 103 LEU B C 1
ATOM 2087 O O . LEU B 1 103 ? -14.125 -14.023 -4.348 1 98.69 103 LEU B O 1
ATOM 2091 N N . GLN B 1 104 ? -13.531 -12.352 -3.023 1 98.25 104 GLN B N 1
ATOM 2092 C CA . GLN B 1 104 ? -12.148 -12.828 -3.006 1 98.25 104 GLN B CA 1
ATOM 2093 C C . GLN B 1 104 ? -12.047 -14.188 -2.32 1 98.25 104 GLN B C 1
ATOM 2095 O O . GLN B 1 104 ? -11.195 -15.008 -2.678 1 98.25 104 GLN B O 1
ATOM 2100 N N . LEU B 1 105 ? -12.953 -14.469 -1.317 1 98.69 105 LEU B N 1
ATOM 2101 C CA . LEU B 1 105 ? -12.984 -15.789 -0.691 1 98.69 105 LEU B CA 1
ATOM 2102 C C . LEU B 1 105 ? -13.375 -16.859 -1.701 1 98.69 105 LEU B C 1
ATOM 2104 O O . LEU B 1 105 ? -12.766 -17.938 -1.747 1 98.69 105 LEU B O 1
ATOM 2108 N N . GLN B 1 106 ? -14.352 -16.547 -2.449 1 98.81 106 GLN B N 1
ATOM 2109 C CA . GLN B 1 106 ? -14.773 -17.484 -3.488 1 98.81 106 GLN B CA 1
ATOM 2110 C C . GLN B 1 106 ? -13.664 -17.703 -4.516 1 98.81 106 GLN B C 1
ATOM 2112 O O . GLN B 1 106 ? -13.391 -18.844 -4.895 1 98.81 106 GLN B O 1
ATOM 2117 N N . MET B 1 107 ? -13.109 -16.688 -4.902 1 98.88 107 MET B N 1
ATOM 2118 C CA . MET B 1 107 ? -12.047 -16.766 -5.902 1 98.88 107 MET B CA 1
ATOM 2119 C C . MET B 1 107 ? -10.875 -17.594 -5.395 1 98.88 107 MET B C 1
ATOM 2121 O O . MET B 1 107 ? -10.328 -18.422 -6.133 1 98.88 107 MET B O 1
ATOM 2125 N N . ALA B 1 108 ? -10.5 -17.344 -4.172 1 98.88 108 ALA B N 1
ATOM 2126 C CA . ALA B 1 108 ? -9.398 -18.094 -3.582 1 98.88 108 ALA B CA 1
ATOM 2127 C C . ALA B 1 108 ? -9.703 -19.594 -3.561 1 98.88 108 ALA B C 1
ATOM 2129 O O . ALA B 1 108 ? -8.836 -20.422 -3.869 1 98.88 108 ALA B O 1
ATOM 2130 N N . LYS B 1 109 ? -10.898 -19.906 -3.189 1 98.88 109 LYS B N 1
ATOM 2131 C CA . LYS B 1 109 ? -11.297 -21.312 -3.15 1 98.88 109 LYS B CA 1
ATOM 2132 C C . LYS B 1 109 ? -11.273 -21.922 -4.547 1 98.88 109 LYS B C 1
ATOM 2134 O O . LYS B 1 109 ? -10.734 -23.016 -4.738 1 98.88 109 LYS B O 1
ATOM 2139 N N . ILE B 1 110 ? -11.859 -21.297 -5.484 1 98.81 110 ILE B N 1
ATOM 2140 C CA . ILE B 1 110 ? -11.914 -21.781 -6.855 1 98.81 110 ILE B CA 1
ATOM 2141 C C . ILE B 1 110 ? -10.492 -21.984 -7.387 1 98.81 110 ILE B C 1
ATOM 2143 O O . ILE B 1 110 ? -10.195 -23 -8.016 1 98.81 110 ILE B O 1
ATOM 2147 N N . ALA B 1 111 ? -9.648 -21.047 -7.176 1 98.81 111 ALA B N 1
ATOM 2148 C CA . ALA B 1 111 ? -8.273 -21.109 -7.664 1 98.81 111 ALA B CA 1
ATOM 2149 C C . ALA B 1 111 ? -7.516 -22.266 -7.02 1 98.81 111 ALA B C 1
ATOM 2151 O O . ALA B 1 111 ? -6.766 -22.984 -7.691 1 98.81 111 ALA B O 1
ATOM 2152 N N . ALA B 1 112 ? -7.68 -22.406 -5.738 1 98.69 112 ALA B N 1
ATOM 2153 C CA . ALA B 1 112 ? -7.035 -23.5 -5.027 1 98.69 112 ALA B CA 1
ATOM 2154 C C . ALA B 1 112 ? -7.484 -24.844 -5.578 1 98.69 112 ALA B C 1
ATOM 2156 O O . ALA B 1 112 ? -6.66 -25.734 -5.797 1 98.69 112 ALA B O 1
ATOM 2157 N N . ASP B 1 113 ? -8.773 -25 -5.781 1 98.81 113 ASP B N 1
ATOM 2158 C CA . ASP B 1 113 ? -9.328 -26.234 -6.316 1 98.81 113 ASP B CA 1
ATOM 2159 C C . ASP B 1 113 ? -8.797 -26.516 -7.715 1 98.81 113 ASP B C 1
ATOM 2161 O O . ASP B 1 113 ? -8.438 -27.656 -8.031 1 98.81 113 ASP B O 1
ATOM 2165 N N . ALA B 1 114 ? -8.789 -25.547 -8.531 1 98.69 114 ALA B N 1
ATOM 2166 C CA . ALA B 1 114 ? -8.281 -25.688 -9.891 1 98.69 114 ALA B CA 1
ATOM 2167 C C . ALA B 1 114 ? -6.812 -26.109 -9.883 1 98.69 114 ALA B C 1
ATOM 2169 O O . ALA B 1 114 ? -6.414 -27 -10.641 1 98.69 114 ALA B O 1
ATOM 2170 N N . HIS B 1 115 ? -6.043 -25.469 -9.102 1 98.25 115 HIS B N 1
ATOM 2171 C CA . HIS B 1 115 ? -4.625 -25.797 -9.008 1 98.25 115 HIS B CA 1
ATOM 2172 C C . HIS B 1 115 ? -4.43 -27.234 -8.531 1 98.25 115 HIS B C 1
ATOM 2174 O O . HIS B 1 115 ? -3.617 -27.969 -9.086 1 98.25 115 HIS B O 1
ATOM 2180 N N . ALA B 1 116 ? -5.145 -27.609 -7.492 1 98.12 116 ALA B N 1
ATOM 2181 C CA . ALA B 1 116 ? -5.051 -28.953 -6.934 1 98.12 116 ALA B CA 1
ATOM 2182 C C . ALA B 1 116 ? -5.406 -30 -7.98 1 98.12 116 ALA B C 1
ATOM 2184 O O . ALA B 1 116 ? -4.848 -31.094 -7.98 1 98.12 116 ALA B O 1
ATOM 2185 N N . ALA B 1 117 ? -6.266 -29.625 -8.859 1 98.25 117 ALA B N 1
ATOM 2186 C CA . ALA B 1 117 ? -6.73 -30.547 -9.891 1 98.25 117 ALA B CA 1
ATOM 2187 C C . ALA B 1 117 ? -5.777 -30.578 -11.078 1 98.25 117 ALA B C 1
ATOM 2189 O O . ALA B 1 117 ? -5.977 -31.328 -12.031 1 98.25 117 ALA B O 1
ATOM 2190 N N . GLY B 1 118 ? -4.824 -29.703 -11.055 1 97 118 GLY B N 1
ATOM 2191 C CA . GLY B 1 118 ? -3.873 -29.641 -12.156 1 97 118 GLY B CA 1
ATOM 2192 C C . GLY B 1 118 ? -4.43 -28.953 -13.383 1 97 118 GLY B C 1
ATOM 2193 O O . GLY B 1 118 ? -4 -29.234 -14.508 1 97 118 GLY B O 1
ATOM 2194 N N . ALA B 1 119 ? -5.355 -28.109 -13.102 1 97.38 119 ALA B N 1
ATOM 2195 C CA . ALA B 1 119 ? -5.988 -27.422 -14.227 1 97.38 119 ALA B CA 1
ATOM 2196 C C . ALA B 1 119 ? -5.02 -26.438 -14.875 1 97.38 119 ALA B C 1
ATOM 2198 O O . ALA B 1 119 ? -4.211 -25.797 -14.188 1 97.38 119 ALA B O 1
ATOM 2199 N N . GLU B 1 120 ? -5.176 -26.312 -16.141 1 95.62 120 GLU B N 1
ATOM 2200 C CA . GLU B 1 120 ? -4.32 -25.391 -16.875 1 95.62 120 GLU B CA 1
ATOM 2201 C C . GLU B 1 120 ? -4.984 -24.016 -17.031 1 95.62 120 GLU B C 1
ATOM 2203 O O . GLU B 1 120 ? -4.312 -23.031 -17.344 1 95.62 120 GLU B O 1
ATOM 2208 N N . THR B 1 121 ? -6.258 -24.047 -16.938 1 97.06 121 THR B N 1
ATOM 2209 C CA . THR B 1 121 ? -7.004 -22.797 -17.062 1 97.06 121 THR B CA 1
ATOM 2210 C C . THR B 1 121 ? -8.023 -22.656 -15.938 1 97.06 121 THR B C 1
ATOM 2212 O O . THR B 1 121 ? -8.445 -23.656 -15.344 1 97.06 121 THR B O 1
ATOM 2215 N N . MET B 1 122 ? -8.367 -21.438 -15.641 1 97.75 122 MET B N 1
ATOM 2216 C CA . MET B 1 122 ? -9.367 -21.172 -14.617 1 97.75 122 MET B CA 1
ATOM 2217 C C . MET B 1 122 ? -10.781 -21.359 -15.164 1 97.75 122 MET B C 1
ATOM 2219 O O . MET B 1 122 ? -11.047 -21.031 -16.328 1 97.75 122 MET B O 1
ATOM 2223 N N . PRO B 1 123 ? -11.656 -21.891 -14.352 1 97.31 123 PRO B N 1
ATOM 2224 C CA . PRO B 1 123 ? -13.055 -21.953 -14.797 1 97.31 123 PRO B CA 1
ATOM 2225 C C . PRO B 1 123 ? -13.648 -20.578 -15.078 1 97.31 123 PRO B C 1
ATOM 2227 O O . PRO B 1 123 ? -13.211 -19.578 -14.492 1 97.31 123 PRO B O 1
ATOM 2230 N N . ALA B 1 124 ? -14.648 -20.547 -15.859 1 97.19 124 ALA B N 1
ATOM 2231 C CA . ALA B 1 124 ? -15.273 -19.297 -16.297 1 97.19 124 ALA B CA 1
ATOM 2232 C C . ALA B 1 124 ? -15.828 -18.516 -15.102 1 97.19 124 ALA B C 1
ATOM 2234 O O . ALA B 1 124 ? -15.812 -17.281 -15.094 1 97.19 124 ALA B O 1
ATOM 2235 N N . ARG B 1 125 ? -16.312 -19.203 -14.148 1 98.12 125 ARG B N 1
ATOM 2236 C CA . ARG B 1 125 ? -16.875 -18.562 -12.961 1 98.12 125 ARG B CA 1
ATOM 2237 C C . ARG B 1 125 ? -15.852 -17.672 -12.281 1 98.12 125 ARG B C 1
ATOM 2239 O O . ARG B 1 125 ? -16.203 -16.594 -11.773 1 98.12 125 ARG B O 1
ATOM 2246 N N . TYR B 1 126 ? -14.617 -18.109 -12.227 1 98.62 126 TYR B N 1
ATOM 2247 C CA . TYR B 1 126 ? -13.562 -17.297 -11.617 1 98.62 126 TYR B CA 1
ATOM 2248 C C . TYR B 1 126 ? -13.445 -15.938 -12.297 1 98.62 126 TYR B C 1
ATOM 2250 O O . TYR B 1 126 ? -13.359 -14.906 -11.625 1 98.62 126 TYR B O 1
ATOM 2258 N N . GLY B 1 127 ? -13.406 -15.969 -13.586 1 98.12 127 GLY B N 1
ATOM 2259 C CA . GLY B 1 127 ? -13.297 -14.727 -14.336 1 98.12 127 GLY B CA 1
ATOM 2260 C C . GLY B 1 127 ? -14.43 -13.766 -14.062 1 98.12 127 GLY B C 1
ATOM 2261 O O . GLY B 1 127 ? -14.219 -12.555 -13.977 1 98.12 127 GLY B O 1
ATOM 2262 N N . LYS B 1 128 ? -15.586 -14.25 -13.93 1 98.44 128 LYS B N 1
ATOM 2263 C CA . LYS B 1 128 ? -16.75 -13.422 -13.617 1 98.44 128 LYS B CA 1
ATOM 2264 C C . LYS B 1 128 ? -16.609 -12.781 -12.242 1 98.44 128 LYS B C 1
ATOM 2266 O O . LYS B 1 128 ? -16.891 -11.594 -12.078 1 98.44 128 LYS B O 1
ATOM 2271 N N . LEU B 1 129 ? -16.234 -13.547 -11.344 1 98.75 129 LEU B N 1
ATOM 2272 C CA . LEU B 1 129 ? -16.047 -13.031 -9.992 1 98.75 129 LEU B CA 1
ATOM 2273 C C . LEU B 1 129 ? -14.938 -11.984 -9.961 1 98.75 129 LEU B C 1
ATOM 2275 O O . LEU B 1 129 ? -15.078 -10.945 -9.305 1 98.75 129 LEU B O 1
ATOM 2279 N N . ALA B 1 130 ? -13.875 -12.242 -10.688 1 98.69 130 ALA B N 1
ATOM 2280 C CA . ALA B 1 130 ? -12.742 -11.32 -10.75 1 98.69 130 ALA B CA 1
ATOM 2281 C C . ALA B 1 130 ? -13.164 -9.977 -11.328 1 98.69 130 ALA B C 1
ATOM 2283 O O . ALA B 1 130 ? -12.719 -8.922 -10.859 1 98.69 130 ALA B O 1
ATOM 2284 N N . ARG B 1 131 ? -13.977 -10.008 -12.312 1 98.5 131 ARG B N 1
ATOM 2285 C CA . ARG B 1 131 ? -14.453 -8.766 -12.922 1 98.5 131 ARG B CA 1
ATOM 2286 C C . ARG B 1 131 ? -15.289 -7.961 -11.938 1 98.5 131 ARG B C 1
ATOM 2288 O O . ARG B 1 131 ? -15.141 -6.742 -11.844 1 98.5 131 ARG B O 1
ATOM 2295 N N . ARG B 1 132 ? -16.141 -8.586 -11.234 1 98.69 132 ARG B N 1
ATOM 2296 C CA . ARG B 1 132 ? -16.953 -7.91 -10.227 1 98.69 132 ARG B CA 1
ATOM 2297 C C . ARG B 1 132 ? -16.078 -7.336 -9.117 1 98.69 132 ARG B C 1
ATOM 2299 O O . ARG B 1 132 ? -16.297 -6.215 -8.656 1 98.69 132 ARG B O 1
ATOM 2306 N N . TRP B 1 133 ? -15.172 -8.109 -8.711 1 98.69 133 TRP B N 1
ATOM 2307 C CA . TRP B 1 133 ? -14.203 -7.703 -7.699 1 98.69 133 TRP B CA 1
ATOM 2308 C C . TRP B 1 133 ? -13.477 -6.434 -8.125 1 98.69 133 TRP B C 1
ATOM 2310 O O . TRP B 1 133 ? -13.375 -5.477 -7.352 1 98.69 133 TRP B O 1
ATOM 2320 N N . GLU B 1 134 ? -13.008 -6.371 -9.352 1 98.19 134 GLU B N 1
ATOM 2321 C CA . GLU B 1 134 ? -12.289 -5.219 -9.891 1 98.19 134 GLU B CA 1
ATOM 2322 C C . GLU B 1 134 ? -13.195 -3.996 -9.977 1 98.19 134 GLU B C 1
ATOM 2324 O O . GLU B 1 134 ? -12.797 -2.889 -9.617 1 98.19 134 GLU B O 1
ATOM 2329 N N . LEU B 1 135 ? -14.383 -4.223 -10.406 1 98.38 135 LEU B N 1
ATOM 2330 C CA . LEU B 1 135 ? -15.32 -3.127 -10.633 1 98.38 135 LEU B CA 1
ATOM 2331 C C . LEU B 1 135 ? -15.719 -2.469 -9.312 1 98.38 135 LEU B C 1
ATOM 2333 O O . LEU B 1 135 ? -15.953 -1.26 -9.266 1 98.38 135 LEU B O 1
ATOM 2337 N N . LEU B 1 136 ? -15.773 -3.229 -8.312 1 98.44 136 LEU B N 1
ATOM 2338 C CA . LEU B 1 136 ? -16.125 -2.697 -6.996 1 98.44 136 LEU B CA 1
ATOM 2339 C C . LEU B 1 136 ? -14.953 -1.941 -6.383 1 98.44 136 LEU B C 1
ATOM 2341 O O . LEU B 1 136 ? -15.148 -1.021 -5.586 1 98.44 136 LEU B O 1
ATOM 2345 N N . GLY B 1 137 ? -13.781 -2.32 -6.766 1 97.81 137 GLY B N 1
ATOM 2346 C CA . GLY B 1 137 ? -12.594 -1.672 -6.234 1 97.81 137 GLY B CA 1
ATOM 2347 C C . GLY B 1 137 ? -12.422 -0.244 -6.719 1 97.81 137 GLY B C 1
ATOM 2348 O O . GLY B 1 137 ? -11.953 0.618 -5.973 1 97.81 137 GLY B O 1
ATOM 2349 N N . TYR B 1 138 ? -12.836 0.049 -7.934 1 98.31 138 TYR B N 1
ATOM 2350 C CA . TYR B 1 138 ? -12.594 1.351 -8.547 1 98.31 138 TYR B CA 1
ATOM 2351 C C . TYR B 1 138 ? -13.32 2.453 -7.785 1 98.31 138 TYR B C 1
ATOM 2353 O O . TYR B 1 138 ? -12.703 3.434 -7.363 1 98.31 138 TYR B O 1
ATOM 2361 N N . PRO B 1 139 ? -14.547 2.316 -7.5 1 98.38 139 PRO B N 1
ATOM 2362 C CA . PRO B 1 139 ? -15.211 3.393 -6.766 1 98.38 139 PRO B CA 1
ATOM 2363 C C . PRO B 1 139 ? -14.719 3.514 -5.324 1 98.38 139 PRO B C 1
ATOM 2365 O O . PRO B 1 139 ? -14.68 4.617 -4.773 1 98.38 139 PRO B O 1
ATOM 2368 N N . ALA B 1 140 ? -14.398 2.412 -4.727 1 98.31 140 ALA B N 1
ATOM 2369 C CA . ALA B 1 140 ? -13.859 2.465 -3.369 1 98.31 140 ALA B CA 1
ATOM 2370 C C . ALA B 1 140 ? -12.562 3.264 -3.322 1 98.31 140 ALA B C 1
ATOM 2372 O O . ALA B 1 140 ? -12.367 4.102 -2.436 1 98.31 140 ALA B O 1
ATOM 2373 N N . PHE B 1 141 ? -11.703 3.037 -4.285 1 98.44 141 PHE B N 1
ATOM 2374 C CA . PHE B 1 141 ? -10.438 3.764 -4.332 1 98.44 141 PHE B CA 1
ATOM 2375 C C . PHE B 1 141 ? -10.672 5.238 -4.645 1 98.44 141 PHE B C 1
ATOM 2377 O O . PHE B 1 141 ? -10.008 6.109 -4.078 1 98.44 141 PHE B O 1
ATOM 2384 N N . CYS B 1 142 ? -11.57 5.535 -5.539 1 98.56 142 CYS B N 1
ATOM 2385 C CA . CYS B 1 142 ? -11.914 6.918 -5.836 1 98.56 142 CYS B CA 1
ATOM 2386 C C . CYS B 1 142 ? -12.43 7.637 -4.594 1 98.56 142 CYS B C 1
ATOM 2388 O O . CYS B 1 142 ? -12.047 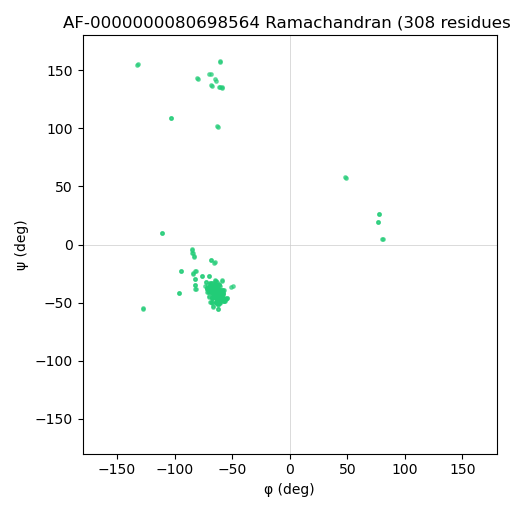8.781 -4.328 1 98.56 142 CYS B O 1
ATOM 2390 N N . ALA B 1 143 ? -13.234 6.945 -3.848 1 98.69 143 ALA B N 1
ATOM 2391 C CA . ALA B 1 143 ? -13.75 7.52 -2.607 1 98.69 143 ALA B CA 1
ATOM 2392 C C . ALA B 1 143 ? -12.617 7.863 -1.647 1 98.69 143 ALA B C 1
ATOM 2394 O O . ALA B 1 143 ? -12.625 8.922 -1.017 1 98.69 143 ALA B O 1
ATOM 2395 N N . THR B 1 144 ? -11.656 7.016 -1.545 1 98.38 144 THR B N 1
ATOM 2396 C CA . THR B 1 144 ? -10.555 7.238 -0.617 1 98.38 144 THR B CA 1
ATOM 2397 C C . THR B 1 144 ? -9.734 8.453 -1.038 1 98.38 144 THR B C 1
ATOM 2399 O O . THR B 1 144 ? -9.258 9.211 -0.192 1 98.38 144 THR B O 1
ATOM 2402 N N . VAL B 1 145 ? -9.57 8.641 -2.336 1 98.69 145 VAL B N 1
ATOM 2403 C CA . VAL B 1 145 ? -8.844 9.805 -2.828 1 98.69 145 VAL B CA 1
ATOM 2404 C C . VAL B 1 145 ? -9.57 11.078 -2.414 1 98.69 145 VAL B C 1
ATOM 2406 O O . VAL B 1 145 ? -8.945 12.023 -1.921 1 98.69 145 VAL B O 1
ATOM 2409 N N . VAL B 1 146 ? -10.859 11.117 -2.574 1 98.75 146 VAL B N 1
ATOM 2410 C CA . VAL B 1 146 ? -11.648 12.281 -2.195 1 98.75 146 VAL B CA 1
ATOM 2411 C C . VAL B 1 146 ? -11.547 12.508 -0.688 1 98.75 146 VAL B C 1
ATOM 2413 O O . VAL B 1 146 ? -11.461 13.648 -0.228 1 98.75 146 VAL B O 1
ATOM 2416 N N . ILE B 1 147 ? -11.531 11.453 0.069 1 98.81 147 ILE B N 1
ATOM 2417 C CA . ILE B 1 147 ? -11.422 11.547 1.521 1 98.81 147 ILE B CA 1
ATOM 2418 C C . ILE B 1 147 ? -10.109 12.234 1.896 1 98.81 147 ILE B C 1
ATOM 2420 O O . ILE B 1 147 ? -10.078 13.062 2.807 1 98.81 147 ILE B O 1
ATOM 2424 N N . TYR B 1 148 ? -9.016 11.938 1.186 1 98.75 148 TYR B N 1
ATOM 2425 C CA . TYR B 1 148 ? -7.746 12.617 1.444 1 98.75 148 TYR B CA 1
ATOM 2426 C C . TYR B 1 148 ? -7.887 14.125 1.279 1 98.75 148 TYR B C 1
ATOM 2428 O O . TYR B 1 148 ? -7.391 14.891 2.105 1 98.75 148 TYR B O 1
ATOM 2436 N N . PHE B 1 149 ? -8.578 14.508 0.252 1 98.69 149 PHE B N 1
ATOM 2437 C CA . PHE B 1 149 ? -8.789 15.938 0.025 1 98.69 149 PHE B CA 1
ATOM 2438 C C . PHE B 1 149 ? -9.617 16.547 1.149 1 98.69 149 PHE B C 1
ATOM 2440 O O . PHE B 1 149 ? -9.289 17.609 1.659 1 98.69 149 PHE B O 1
ATOM 2447 N N . LEU B 1 150 ? -10.625 15.875 1.582 1 98.44 150 LEU B N 1
ATOM 2448 C CA . LEU B 1 150 ? -11.477 16.391 2.648 1 98.44 150 LEU B CA 1
ATOM 2449 C C . LEU B 1 150 ? -10.703 16.5 3.957 1 98.44 150 LEU B C 1
ATOM 2451 O O . LEU B 1 150 ? -10.891 17.469 4.707 1 98.44 150 LEU B O 1
ATOM 2455 N N . MET B 1 151 ? -9.836 15.594 4.188 1 97.94 151 MET B N 1
ATOM 2456 C CA . MET B 1 151 ? -9.094 15.562 5.445 1 97.94 151 MET B CA 1
ATOM 2457 C C . MET B 1 151 ? -8.094 16.719 5.508 1 97.94 151 MET B C 1
ATOM 2459 O O . MET B 1 151 ? -7.719 17.156 6.594 1 97.94 151 MET B O 1
ATOM 2463 N N . VAL B 1 152 ? -7.652 17.172 4.34 1 98 152 VAL B N 1
ATOM 2464 C CA . VAL B 1 152 ? -6.629 18.203 4.316 1 98 152 VAL B CA 1
ATOM 2465 C C . VAL B 1 152 ? -7.289 19.578 4.16 1 98 152 VAL B C 1
ATOM 2467 O O . VAL B 1 152 ? -6.945 20.516 4.871 1 98 152 VAL B O 1
ATOM 2470 N N . PHE B 1 153 ? -8.297 19.734 3.312 1 97.62 153 PHE B N 1
ATOM 2471 C CA . PHE B 1 153 ? -8.914 21.031 3.023 1 97.62 153 PHE B CA 1
ATOM 2472 C C . PHE B 1 153 ? -9.93 21.406 4.094 1 97.62 153 PHE B C 1
ATOM 2474 O O . PHE B 1 153 ? -10.094 22.578 4.426 1 97.62 153 PHE B O 1
ATOM 2481 N N . LYS B 1 154 ? -10.711 20.422 4.613 1 97.06 154 LYS B N 1
ATOM 2482 C CA . LYS B 1 154 ? -11.727 20.562 5.652 1 97.06 154 LYS B CA 1
ATOM 2483 C C . LYS B 1 154 ? -12.656 21.734 5.344 1 97.06 154 LYS B C 1
ATOM 2485 O O . LYS B 1 154 ? -12.797 22.656 6.152 1 97.06 154 LYS B O 1
ATOM 2490 N N . PRO B 1 155 ? -13.242 21.609 4.199 1 93.38 155 PRO B N 1
ATOM 2491 C CA . PRO B 1 155 ? -14.156 22.703 3.893 1 93.38 155 PRO B CA 1
ATOM 2492 C C . PRO B 1 155 ? -15.344 22.781 4.848 1 93.38 155 PRO B C 1
ATOM 2494 O O . PRO B 1 155 ? -15.844 21.75 5.289 1 93.38 155 PRO B O 1
ATOM 2497 N N . MET B 1 156 ? -15.82 24.016 5.277 1 86.25 156 MET B N 1
ATOM 2498 C CA . MET B 1 156 ? -16.891 24.203 6.25 1 86.25 156 MET B CA 1
ATOM 2499 C C . MET B 1 156 ? -18.266 24.141 5.578 1 86.25 156 MET B C 1
ATOM 2501 O O . MET B 1 156 ? -18.375 24.406 4.383 1 86.25 156 MET B O 1
#

InterPro domains:
  IPR018729 Protein of unknown function DUF2269, transmembrane [PF10027] (6-155)

Foldseek 3Di:
DPPLVVLVVVLVVLLCQQLVLLVVLLVLQVVQLVVLALVSNLVSLVVNLVSCVVRNVVSLVSNVVSVVVNCVVVVPDCPQPLNVLLVVLSVLLVVLVVVLSVLSVVLNVQSNVCVVVVHSGGDPVNVVSVVSSNVSSVSSSVSSVVNVVSVVVVHD/DPPLVVLVVVLVVLLCQQLVLLVVLLVLQVVQLVVLALVSNLVSLVVNLVSCVVRNVVSLVSNVVSVVVNCVVVVPDCPQPLNVLLVVLSVLLVVLVVVLSVLSVVLNVQSNVCVVVVHSGGDPVNVVSVVSSNVSSVSSSVSSVVNVVSVVVVHD

pLDDT: mean 97.79, std 2.87, range [66.81, 98.88]

Solvent-accessible surface area (backbone atoms only — not comparable to full-atom values): 15802 Å² total; per-residue (Å²): 129,65,64,66,58,53,50,49,37,51,41,52,52,35,49,25,46,25,54,10,47,51,49,26,42,52,51,52,52,54,52,35,71,68,62,68,38,33,58,27,35,21,55,50,33,47,49,43,52,49,47,38,61,71,40,30,50,55,25,56,54,46,44,53,54,47,51,53,51,48,40,59,76,70,62,58,63,80,80,35,47,31,57,52,52,40,51,51,37,50,49,52,28,48,62,35,44,53,57,36,54,54,43,43,52,52,43,21,50,53,28,42,54,36,38,74,69,64,40,70,62,77,59,70,66,51,56,56,48,50,49,53,40,53,61,39,46,53,59,29,53,54,35,53,55,52,38,47,45,37,73,66,68,49,53,112,129,62,63,66,57,52,50,50,37,50,42,51,52,34,50,26,46,26,54,8,44,51,48,27,41,51,52,52,53,55,52,36,69,69,63,69,38,33,57,27,35,21,57,50,33,47,49,42,50,48,47,38,62,70,38,30,51,56,26,54,55,47,45,54,55,46,50,53,50,49,39,59,74,70,63,58,64,80,79,35,47,31,56,51,52,41,53,51,38,49,50,51,27,46,63,35,44,53,56,36,54,55,42,45,51,51,42,21,52,53,29,42,52,35,38,75,69,64,40,71,62,76,60,69,67,50,56,54,44,52,51,52,40,52,60,38,46,52,59,29,52,53,37,51,54,52,38,48,45,37,74,66,68,50,54,112

Sequence (312 aa):
MNTYLLVKTLHIISATLLVGTGFGTAFYMFWVNRSGSVAAQSVVARWVVRADWWFTTPTVIFQVASGTWMIWQAGWPWSAKWIWMTLALYAFAGVCWLPVVWLQLQMAKIAADAHAAGAETMPARYGKLARRWELLGYPAFCATVVIYFLMVFKPMMNTYLLVKTLHIISATLLVGTGFGTAFYMFWVNRSGSVAAQSVVARWVVRADWWFTTPTVIFQVASGTWMIWQAGWPWSAKWIWMTLALYAFAGVCWLPVVWLQLQMAKIAADAHAAGAETMPARYGKLARRWELLGYPAFCATVVIYFLMVFKPM

Secondary structure (DSSP, 8-state):
--HHHHHHHHHHHHHHHHHHHHHHHHHHHHHHTTS--HHHHHHHHHHHHHHIIIIIHHHHHHHHHHHHHHHHHHT--TT-HHHHHHHHHHHHHHHHHHHHHHHHHHHHHHHHHHHHTT-SS--HHHHHHHHHHHHHHHHHHHHHHHHHHHHHH---/--HHHHHHHHHHHHHHHHHHHHHHHHHHHHHHTTS--HHHHHHHHHHHHHHIIIIIHHHHHHHHHHHHHHHHHHT--TT-HHHHHHHHHHHHHHHHHHHHHHHHHHHHHHHHHHHHTT-SS--HHHHHHHHHHHHHHHHHHHHHHHHHHHHHH---

Nearest PDB structures (foldseek):
  7uvj-assembly2_B  TM=5.009E-01  e=1.325E+00  Escherichia coli
  7uvj-assembly2_B  TM=5.007E-01  e=1.325E+00  Escherichia coli

Organism: Cardiobacterium hominis (strain ATCC 15826 / DSM 8339 / NCTC 10426 / 6573) (NCBI:txid638300)